Protein AF-A0A124IK95-F1 (afdb_monomer_lite)

Foldseek 3Di:
DDDDLQFKWKKAFDQQWDWDDDPQKIKTARNPPGDIDIDSDPLVVVVVVCLPDPVQQRIDMDHSVNCVDPVSVVVQVSCVVRVGIHIGTPVVDPDGDHHHHDDDDDPVDVVVCVVPVPDDDCVPVVVVQAEDEDEDDPPDADDVVVVLVVLVSCQNHAEYEYEEPLLVRPCLVSNLVSNVNHPHQYEYEYELVRDDPVSVVVSPDAQSYEYEYEYEPPDDPVSCVVRVVVCVVRYHYAYEYEDADPVSVVVVVVVCVVSVPDHYDYHYDHPVPRVVVCVVPPDPVPPPDPPDPDDDDDDDDDDDD

Sequence (305 aa):
MNIDINQNYWLTIEPYVYINFSQSSVLLYNTLDAEHIESASSTIVQLVQKITEKKNCGVCQLTNQELENKEIKNFIIDIREKFIGDILPIELSENKPIQLTPFLNFQQDKTRLNLQPNISIGENILNYLHEVNFIFDKNNELNIAVFNEVIEQLQGVPTINLCKNILEYSQLPALLNSLSKTNGKKIIINNYQDLDINNLLLANIEEEYSFLISVKFPINKYHWNSLIPLLLSKWKVQFEFQIEKEEDLTEVDQLVNNYRIENYQLKPIYNYENIDFFREYISPQKNRAVKNKSYFYNCYGKEEK

Secondary structure (DSSP, 8-state):
----TTS-EEEEE-TTEEEEE-SS-EEEEETTT--EEEE--HHHHHHHHHHHSGGGTTEEEE-HHHHHSHHHHHHHHHHHHTTSEEEEEGGG-SS-----------TT-HHHHTT-TT--TTTTGGGG--EEEEEE-TT-PPPHHHHHHHHHHTTT-SEEEEEESGGG-TTHHHHHHHHTT--SEEEEEEEGGG--HHHHHHT---TT-EEEEEEESSP-HHHHHHHHHHHHHHSEEEEEEEESSHHHHHHHHHHHHHHT--SEEEEE---SS-HHHHHHHT-TTTTTS---SS-----------

pLDDT: mean 84.62, std 16.43, range [26.86, 97.75]

Structure (mmCIF, N/CA/C/O backbone):
data_AF-A0A124IK95-F1
#
_entry.id   AF-A0A124IK95-F1
#
loop_
_atom_site.group_PDB
_atom_site.id
_atom_site.type_symbol
_atom_site.label_atom_id
_atom_site.label_alt_id
_atom_site.label_comp_id
_atom_site.label_asym_id
_atom_site.label_entity_id
_atom_site.label_seq_id
_atom_site.pdbx_PDB_ins_code
_atom_site.Cartn_x
_atom_site.Cartn_y
_atom_site.Cartn_z
_atom_site.occupancy
_atom_site.B_iso_or_equiv
_atom_site.auth_seq_id
_atom_site.auth_comp_id
_atom_site.auth_asym_id
_atom_site.auth_atom_id
_atom_site.pdbx_PDB_model_num
ATOM 1 N N . MET A 1 1 ? -36.258 18.852 22.213 1.00 54.03 1 MET A N 1
ATOM 2 C CA . MET A 1 1 ? -36.644 17.461 22.557 1.00 54.03 1 MET A CA 1
ATOM 3 C C . MET A 1 1 ? -36.826 17.388 24.072 1.00 54.03 1 MET A C 1
ATOM 5 O O . MET A 1 1 ? -35.935 17.856 24.765 1.00 54.03 1 MET A O 1
ATOM 9 N N . ASN A 1 2 ? -37.955 16.899 24.600 1.00 67.00 2 ASN A N 1
ATOM 10 C CA . ASN A 1 2 ? -38.178 16.856 26.056 1.00 67.00 2 ASN A CA 1
ATOM 11 C C . ASN A 1 2 ? -37.580 15.573 26.649 1.00 67.00 2 ASN A C 1
ATOM 13 O O . ASN A 1 2 ? -38.016 14.480 26.301 1.00 67.00 2 ASN A O 1
ATOM 17 N N . ILE A 1 3 ? -36.581 15.718 27.520 1.00 81.25 3 ILE A N 1
ATOM 18 C CA . ILE A 1 3 ? -36.014 14.636 28.335 1.00 81.25 3 ILE A CA 1
ATOM 19 C C . ILE A 1 3 ? -36.782 14.633 29.662 1.00 81.25 3 ILE A C 1
ATOM 21 O O . ILE A 1 3 ? -36.757 15.644 30.368 1.00 81.25 3 ILE A O 1
ATOM 25 N N . ASP A 1 4 ? -37.471 13.540 30.003 1.00 84.50 4 ASP A N 1
ATOM 26 C CA . ASP A 1 4 ? -38.105 13.405 31.321 1.00 84.50 4 ASP A CA 1
ATOM 27 C C . ASP A 1 4 ? -37.031 13.126 32.372 1.00 84.50 4 ASP A C 1
ATOM 29 O O . ASP A 1 4 ? -36.403 12.068 32.370 1.00 84.50 4 ASP A O 1
ATOM 33 N N . ILE A 1 5 ? -36.817 14.093 33.260 1.00 81.06 5 ILE A N 1
ATOM 34 C CA . ILE A 1 5 ? -35.795 14.044 34.309 1.00 81.06 5 ILE A CA 1
ATOM 35 C C . ILE A 1 5 ? -36.145 13.079 35.442 1.00 81.06 5 ILE A C 1
ATOM 37 O O . ILE A 1 5 ? -35.284 12.802 36.266 1.00 81.06 5 ILE A O 1
ATOM 41 N N . ASN A 1 6 ? -37.378 12.570 35.505 1.00 84.12 6 ASN A N 1
ATOM 42 C CA . ASN A 1 6 ? -37.797 11.621 36.538 1.00 84.12 6 ASN A CA 1
ATOM 43 C C . ASN A 1 6 ? -37.517 10.163 36.153 1.00 84.12 6 ASN A C 1
ATOM 45 O O . ASN A 1 6 ? -37.734 9.266 36.966 1.00 84.12 6 ASN A O 1
ATOM 49 N N . GLN A 1 7 ? -37.027 9.928 34.934 1.00 89.12 7 GLN A N 1
ATOM 50 C CA . GLN A 1 7 ? -36.753 8.603 34.399 1.00 89.12 7 GLN A CA 1
ATOM 51 C C . GLN A 1 7 ? -35.249 8.375 34.210 1.00 89.12 7 GLN A C 1
ATOM 53 O O . GLN A 1 7 ? -34.466 9.307 34.030 1.00 89.12 7 GLN A O 1
ATOM 58 N N . ASN A 1 8 ? -34.846 7.107 34.235 1.00 92.94 8 ASN A N 1
ATOM 59 C CA . ASN A 1 8 ? -33.497 6.683 33.881 1.00 92.94 8 ASN A CA 1
ATOM 60 C C . ASN A 1 8 ? -33.438 6.262 32.405 1.00 92.94 8 ASN A C 1
ATOM 62 O O . ASN A 1 8 ? -34.415 5.744 31.856 1.00 92.94 8 ASN A O 1
ATOM 66 N N . TYR A 1 9 ? -32.265 6.406 31.789 1.00 94.88 9 TYR A N 1
ATOM 67 C CA . TYR A 1 9 ? -32.049 6.107 30.372 1.00 94.88 9 TYR A CA 1
ATOM 68 C C . TYR A 1 9 ? -30.808 5.242 30.152 1.00 94.88 9 TYR A C 1
ATOM 70 O O . TYR A 1 9 ? -29.866 5.244 30.943 1.00 94.88 9 TYR A O 1
ATOM 78 N N . TRP A 1 10 ? -30.789 4.533 29.033 1.00 94.62 10 TRP A N 1
ATOM 79 C CA . TRP A 1 10 ? -29.588 3.988 28.421 1.00 94.62 10 TRP A CA 1
ATOM 80 C C . TRP A 1 10 ? -29.014 5.023 27.462 1.00 94.62 10 TRP A C 1
ATOM 82 O O . TRP A 1 10 ? -29.690 5.415 26.519 1.00 94.62 10 TRP A O 1
ATOM 92 N N . LEU A 1 11 ? -27.783 5.461 27.703 1.00 94.69 11 LEU A N 1
ATOM 93 C CA . LEU A 1 11 ? -27.035 6.336 26.807 1.00 94.69 11 LEU A CA 1
ATOM 94 C C . LEU A 1 11 ? -26.160 5.495 25.876 1.00 94.69 11 LEU A C 1
ATOM 96 O O . LEU A 1 11 ? -25.464 4.580 26.330 1.00 94.69 11 LEU A O 1
ATOM 100 N N . THR A 1 12 ? -26.192 5.844 24.594 1.00 93.19 12 THR A N 1
ATOM 101 C CA . THR A 1 12 ? -25.459 5.184 23.509 1.00 93.19 12 THR A CA 1
ATOM 102 C C . THR A 1 12 ? -24.804 6.225 22.600 1.00 93.19 12 THR A C 1
ATOM 104 O O . THR A 1 12 ? -25.287 7.354 22.498 1.00 93.19 12 THR A O 1
ATOM 107 N N . ILE A 1 13 ? -23.695 5.855 21.959 1.00 92.44 13 ILE A N 1
ATOM 108 C CA . ILE A 1 13 ? -22.992 6.672 20.958 1.00 92.44 13 ILE A CA 1
ATOM 109 C C . ILE A 1 13 ? -22.967 5.878 19.666 1.00 92.44 13 ILE A C 1
ATOM 111 O O . ILE A 1 13 ? -22.600 4.714 19.698 1.00 92.44 13 ILE A O 1
ATOM 115 N N . GLU A 1 14 ? -23.313 6.482 18.540 1.00 91.25 14 GLU A N 1
ATOM 116 C CA . GLU A 1 14 ? -23.487 5.775 17.275 1.00 91.25 14 GLU A CA 1
ATOM 117 C C . GLU A 1 14 ? -22.197 5.076 16.787 1.00 91.25 14 GLU A C 1
ATOM 119 O O . GLU A 1 14 ? -21.095 5.600 16.975 1.00 91.25 14 GLU A O 1
ATOM 124 N N . PRO A 1 15 ? -22.279 3.903 16.123 1.00 88.50 15 PRO A N 1
ATOM 125 C CA . PRO A 1 15 ? -21.099 3.129 15.714 1.00 88.50 15 PRO A CA 1
ATOM 126 C C . PRO A 1 15 ? -20.146 3.842 14.745 1.00 88.50 15 PRO A C 1
ATOM 128 O O . PRO A 1 15 ? -18.977 3.472 14.655 1.00 88.50 15 PRO A O 1
ATOM 131 N N . TYR A 1 16 ? -20.639 4.832 13.997 1.00 87.88 16 TYR A N 1
ATOM 132 C CA . TYR A 1 16 ? -19.850 5.634 13.057 1.00 87.88 16 TYR A CA 1
ATOM 133 C C . TYR A 1 16 ? -19.155 6.834 13.720 1.00 87.88 16 TYR A C 1
ATOM 135 O O . TYR A 1 16 ? -18.490 7.615 13.035 1.00 87.88 16 TYR A O 1
ATOM 143 N N . VAL A 1 17 ? -19.296 7.011 15.034 1.00 89.81 17 VAL A N 1
ATOM 144 C CA . VAL A 1 17 ? -18.636 8.093 15.763 1.00 89.81 17 VAL A CA 1
ATOM 145 C C . VAL A 1 17 ? -17.249 7.655 16.206 1.00 89.81 17 VAL A C 1
ATOM 147 O O . VAL A 1 17 ? -17.073 6.683 16.941 1.00 89.81 17 VAL A O 1
ATOM 150 N N . TYR A 1 18 ? -16.248 8.422 15.792 1.00 90.44 18 TYR A N 1
ATOM 151 C CA . TYR A 1 18 ? -14.892 8.298 16.295 1.00 90.44 18 TYR A CA 1
ATOM 152 C C . TYR A 1 18 ? -14.748 9.075 17.607 1.00 90.44 18 TYR A C 1
ATOM 154 O O . TYR A 1 18 ? -15.021 10.273 17.658 1.00 90.44 18 TYR A O 1
ATOM 162 N N . ILE A 1 19 ? -14.303 8.396 18.665 1.00 90.69 19 ILE A N 1
ATOM 163 C CA . ILE A 1 19 ? -14.073 8.993 19.984 1.00 90.69 19 ILE A CA 1
ATOM 164 C C . ILE A 1 19 ? -12.569 9.094 20.223 1.00 90.69 19 ILE A C 1
ATOM 166 O O . ILE A 1 19 ? -11.851 8.100 20.108 1.00 90.69 19 ILE A O 1
ATOM 170 N N . ASN A 1 20 ? -12.096 10.278 20.603 1.00 91.69 20 ASN A N 1
ATOM 171 C CA . ASN A 1 20 ? -10.705 10.507 20.971 1.00 91.69 20 ASN A CA 1
ATOM 172 C C . ASN A 1 20 ? -10.608 11.233 22.314 1.00 91.69 20 ASN A C 1
ATOM 174 O O . ASN A 1 20 ? -11.371 12.157 22.584 1.00 91.69 20 ASN A O 1
ATOM 178 N N . PHE A 1 21 ? -9.644 10.831 23.135 1.00 90.25 21 PHE A N 1
ATOM 179 C CA . PHE A 1 21 ? -9.342 11.470 24.408 1.00 90.25 21 PHE A CA 1
ATOM 180 C C . PHE A 1 21 ? -8.001 12.194 24.315 1.00 90.25 21 PHE A C 1
ATOM 182 O O . PHE A 1 21 ? -6.985 11.604 23.945 1.00 90.25 21 PHE A O 1
ATOM 189 N N . SER A 1 22 ? -7.988 13.466 24.704 1.00 87.44 22 SER A N 1
ATOM 190 C CA . SER A 1 22 ? -6.758 14.171 25.059 1.00 87.44 22 SER A CA 1
ATOM 191 C C . SER A 1 22 ? -6.463 13.976 26.557 1.00 87.44 22 SER A C 1
ATOM 193 O O . SER A 1 22 ? -7.169 13.243 27.250 1.00 87.44 22 SER A O 1
ATOM 195 N N . GLN A 1 23 ? -5.430 14.635 27.093 1.00 79.69 23 GLN A N 1
ATOM 196 C CA . GLN A 1 23 ? -5.108 14.548 28.525 1.00 79.69 23 GLN A CA 1
ATOM 197 C C . GLN A 1 23 ? -6.260 15.005 29.442 1.00 79.69 23 GLN A C 1
ATOM 199 O O . GLN A 1 23 ? -6.360 14.514 30.564 1.00 79.69 23 GLN A O 1
ATOM 204 N N . SER A 1 24 ? -7.121 15.924 28.990 1.00 90.06 24 SER A N 1
ATOM 205 C CA . SER A 1 24 ? -8.202 16.499 29.810 1.00 90.06 24 SER A CA 1
ATOM 206 C C . SER A 1 24 ? -9.496 16.798 29.047 1.00 90.06 24 SER A C 1
ATOM 208 O O . SER A 1 24 ? -10.401 17.422 29.599 1.00 90.06 24 SER A O 1
ATOM 210 N N . SER A 1 25 ? -9.611 16.367 27.792 1.00 95.00 25 SER A N 1
ATOM 211 C CA . SER A 1 25 ? -10.798 16.596 26.968 1.00 95.00 25 SER A CA 1
ATOM 212 C C . SER A 1 25 ? -11.158 15.378 26.129 1.00 95.00 25 SER A C 1
ATOM 214 O O . SER A 1 25 ? -10.368 14.444 25.975 1.00 95.00 25 SER A O 1
ATOM 216 N N . VAL A 1 26 ? -12.368 15.396 25.581 1.00 96.44 26 VAL A N 1
ATOM 217 C CA . VAL A 1 26 ? -12.884 14.375 24.672 1.00 96.44 26 VAL A CA 1
ATOM 218 C C . VAL A 1 26 ? -13.402 15.017 23.387 1.00 96.44 26 VAL A C 1
ATOM 220 O O . VAL A 1 26 ? -14.003 16.090 23.434 1.00 96.44 26 VAL A O 1
ATOM 223 N N . LEU A 1 27 ? -13.161 14.346 22.261 1.00 95.81 27 LEU A N 1
ATOM 224 C CA . LEU A 1 27 ? -13.701 14.643 20.936 1.00 95.81 27 LEU A CA 1
ATOM 225 C C . LEU A 1 27 ? -14.577 13.469 20.490 1.00 95.81 27 LEU A C 1
ATOM 227 O O . LEU A 1 27 ? -14.122 12.324 20.493 1.00 95.81 27 LEU A O 1
ATOM 231 N N . LEU A 1 28 ? -15.806 13.763 20.075 1.00 95.44 28 LEU A N 1
ATOM 232 C CA . LEU A 1 28 ? -16.699 12.842 19.381 1.00 95.44 28 LEU A CA 1
ATOM 233 C C . LEU A 1 28 ? -16.881 13.372 17.962 1.00 95.44 28 LEU A C 1
ATOM 235 O O . LEU A 1 28 ? -17.378 14.481 17.794 1.00 95.44 28 LEU A O 1
ATOM 239 N N . TYR A 1 29 ? -16.464 12.603 16.963 1.00 93.56 29 TYR A N 1
ATOM 240 C CA . TYR A 1 29 ? -16.465 12.998 15.558 1.00 93.56 29 TYR A CA 1
ATOM 241 C C . TYR A 1 29 ? -17.352 12.061 14.740 1.00 93.56 29 TYR A C 1
ATOM 243 O O . TYR A 1 29 ? -17.079 10.863 14.646 1.00 93.56 29 TYR A O 1
ATOM 251 N N . ASN A 1 30 ? -18.406 12.602 14.137 1.00 90.88 30 ASN A N 1
ATOM 252 C CA . ASN A 1 30 ? -19.270 11.880 13.219 1.00 90.88 30 ASN A CA 1
ATOM 253 C C . ASN A 1 30 ? -18.552 11.702 11.871 1.00 90.88 30 ASN A C 1
ATOM 255 O O . ASN A 1 30 ? -18.316 12.657 11.133 1.00 90.88 30 ASN A O 1
ATOM 259 N N . THR A 1 31 ? -18.201 10.458 11.536 1.00 86.94 31 THR A N 1
ATOM 260 C CA . THR A 1 31 ? -17.452 10.160 10.302 1.00 86.94 31 THR A CA 1
ATOM 261 C C . THR A 1 31 ? -18.291 10.250 9.023 1.00 86.94 31 THR A C 1
ATOM 263 O O . THR A 1 31 ? -17.727 10.186 7.931 1.00 86.94 31 THR A O 1
ATOM 266 N N . LEU A 1 32 ? -19.617 10.405 9.128 1.00 86.81 32 LEU A N 1
ATOM 267 C CA . LEU A 1 32 ? -20.517 10.483 7.975 1.00 86.81 32 LEU A CA 1
ATOM 268 C C . LEU A 1 32 ? -20.645 11.906 7.412 1.00 86.81 32 LEU A C 1
ATOM 270 O O . LEU A 1 32 ? -20.751 12.063 6.193 1.00 86.81 32 LEU A O 1
ATOM 274 N N . ASP A 1 33 ? -20.631 12.922 8.277 1.00 89.94 33 ASP A N 1
ATOM 275 C CA . ASP A 1 33 ? -20.900 14.326 7.925 1.00 89.94 33 ASP A CA 1
ATOM 276 C C . ASP A 1 33 ? -19.907 15.342 8.526 1.00 89.94 33 ASP A C 1
ATOM 278 O O . ASP A 1 33 ? -20.005 16.529 8.223 1.00 89.94 33 ASP A O 1
ATOM 282 N N . ALA A 1 34 ? -18.915 14.879 9.295 1.00 89.62 34 ALA A N 1
ATOM 283 C CA . ALA A 1 34 ? -17.902 15.684 9.978 1.00 89.62 34 ALA A CA 1
ATOM 284 C C . ALA A 1 34 ? -18.407 16.571 11.135 1.00 89.62 34 ALA A C 1
ATOM 286 O O . ALA A 1 34 ? -17.625 17.369 11.671 1.00 89.62 34 ALA A O 1
ATOM 287 N N . GLU A 1 35 ? -19.661 16.414 11.572 1.00 94.44 35 GLU A N 1
ATOM 288 C CA . GLU A 1 35 ? -20.129 17.030 12.814 1.00 94.44 35 GLU A CA 1
ATOM 289 C C . GLU A 1 35 ? -19.340 16.505 14.014 1.00 94.44 35 GLU A C 1
ATOM 291 O O . GLU A 1 35 ? -18.884 15.359 14.050 1.00 94.44 35 GLU A O 1
ATOM 296 N N . HIS A 1 36 ? -19.146 17.357 15.018 1.00 94.88 36 HIS A N 1
ATOM 297 C CA . HIS A 1 36 ? -18.328 16.992 16.168 1.00 94.88 36 HIS A CA 1
ATOM 298 C C . HIS A 1 36 ? -18.747 17.682 17.459 1.00 94.88 36 HIS A C 1
ATOM 300 O O . HIS A 1 36 ? -19.357 18.754 17.463 1.00 94.88 36 HIS A O 1
ATOM 306 N N . ILE A 1 37 ? -18.396 17.053 18.578 1.00 96.62 37 ILE A N 1
ATOM 307 C CA . ILE A 1 37 ? -18.535 17.597 19.927 1.00 96.62 37 ILE A CA 1
ATOM 308 C C . ILE A 1 37 ? -17.182 17.507 20.614 1.00 96.62 37 ILE A C 1
ATOM 310 O O . ILE A 1 37 ? -16.586 16.433 20.691 1.00 96.62 37 ILE A O 1
ATOM 314 N N . GLU A 1 38 ? -16.733 18.631 21.157 1.00 96.25 38 GLU A N 1
ATOM 315 C CA . GLU A 1 38 ? -15.551 18.716 22.004 1.00 96.25 38 GLU A CA 1
ATOM 316 C C . GLU A 1 38 ? -15.962 19.151 23.405 1.00 96.25 38 GLU A C 1
ATOM 318 O O . GLU A 1 38 ? -16.762 20.071 23.575 1.00 96.25 38 GLU A O 1
ATOM 323 N N . SER A 1 39 ? -15.413 18.498 24.427 1.00 95.56 39 SER A N 1
ATOM 324 C CA . SER A 1 39 ? -15.662 18.888 25.812 1.00 95.56 39 SER A CA 1
ATOM 325 C C . SER A 1 39 ? -14.430 18.701 26.681 1.00 95.56 39 SER A C 1
ATOM 327 O O . SER A 1 39 ? -13.809 17.640 26.682 1.00 95.56 39 SER A O 1
ATOM 329 N N . ALA A 1 40 ? -14.104 19.738 27.452 1.00 95.25 40 ALA A N 1
ATOM 330 C CA . ALA A 1 40 ? -13.106 19.705 28.521 1.00 95.25 40 ALA A CA 1
ATOM 331 C C . ALA A 1 40 ? -13.745 19.559 29.919 1.00 95.25 40 ALA A C 1
ATOM 333 O O . ALA A 1 40 ? -13.050 19.647 30.930 1.00 95.25 40 ALA A O 1
ATOM 334 N N . SER A 1 41 ? -15.070 19.362 29.999 1.00 95.69 41 SER A N 1
ATOM 335 C CA . SER A 1 41 ? -15.741 19.094 31.275 1.00 95.69 41 SER A CA 1
ATOM 336 C C . SER A 1 41 ? -15.332 17.718 31.789 1.00 95.69 41 SER A C 1
ATOM 338 O O . SER A 1 41 ? -15.528 16.707 31.110 1.00 95.69 41 SER A O 1
ATOM 340 N N . SER A 1 42 ? -14.818 17.666 33.019 1.00 94.19 42 SER A N 1
ATOM 341 C CA . SER A 1 42 ? -14.472 16.408 33.687 1.00 94.19 42 SER A CA 1
ATOM 342 C C . SER A 1 42 ? -15.674 15.466 33.791 1.00 94.19 42 SER A C 1
ATOM 344 O O . SER A 1 42 ? -15.509 14.260 33.624 1.00 94.19 42 SER A O 1
ATOM 346 N N . THR A 1 43 ? -16.879 16.008 33.985 1.00 94.75 43 THR A N 1
ATOM 347 C CA . THR A 1 43 ? -18.137 15.254 34.027 1.00 94.75 43 THR A CA 1
ATOM 348 C C . THR A 1 43 ? -18.395 14.529 32.705 1.00 94.75 43 THR A C 1
ATOM 350 O O . THR A 1 43 ? -18.674 13.331 32.691 1.00 94.75 43 THR A O 1
ATOM 353 N N . ILE A 1 44 ? -18.269 15.240 31.580 1.00 95.69 44 ILE A N 1
ATOM 354 C CA . ILE A 1 44 ? -18.518 14.673 30.247 1.00 95.69 44 ILE A CA 1
ATOM 355 C C . ILE A 1 44 ? -17.414 13.692 29.857 1.00 95.69 44 ILE A C 1
ATOM 357 O O . ILE A 1 44 ? -17.706 12.610 29.353 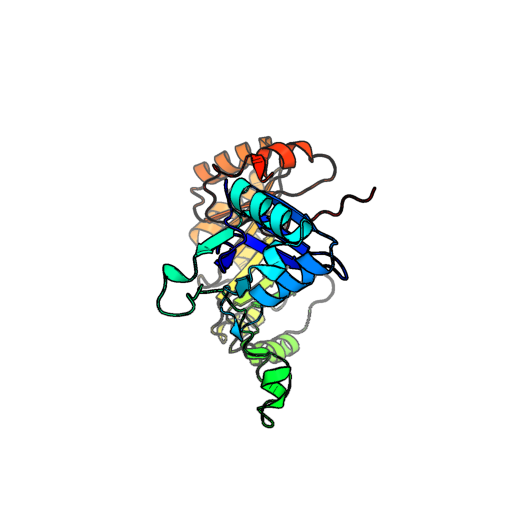1.00 95.69 44 ILE A O 1
ATOM 361 N N . VAL A 1 45 ? -16.154 14.018 30.154 1.00 95.12 45 VAL A N 1
ATOM 362 C CA . VAL A 1 45 ? -15.025 13.108 29.920 1.00 95.12 45 VAL A CA 1
ATOM 363 C C . VAL A 1 45 ? -15.236 11.787 30.667 1.00 95.12 45 VAL A C 1
ATOM 365 O O . VAL A 1 45 ? -15.118 10.728 30.055 1.00 95.12 45 VAL A O 1
ATOM 368 N N . GLN A 1 46 ? -15.622 11.824 31.947 1.00 93.81 46 GLN A N 1
ATOM 369 C CA . GLN A 1 46 ? -15.906 10.619 32.738 1.00 93.81 46 GLN A CA 1
ATOM 370 C C . GLN A 1 46 ? -17.102 9.824 32.197 1.00 93.81 46 GLN A C 1
ATOM 372 O O . GLN A 1 46 ? -17.061 8.591 32.164 1.00 93.81 46 GLN A O 1
ATOM 377 N N . LEU A 1 47 ? -18.154 10.507 31.736 1.00 94.69 47 LEU A N 1
ATOM 378 C CA . LEU A 1 47 ? -19.319 9.863 31.130 1.00 94.69 47 LEU A CA 1
ATOM 379 C C . LEU A 1 47 ? -18.942 9.112 29.844 1.00 94.69 47 LEU A C 1
ATOM 381 O O . LEU A 1 47 ? -19.290 7.942 29.686 1.00 94.69 47 LEU A O 1
ATOM 385 N N . VAL A 1 48 ? -18.178 9.745 28.951 1.00 94.25 48 VAL A N 1
ATOM 386 C CA . VAL A 1 48 ? -17.745 9.115 27.693 1.00 94.25 48 VAL A CA 1
ATOM 387 C C . VAL A 1 48 ? -16.725 8.002 27.957 1.00 94.25 48 VAL A C 1
ATOM 389 O O . VAL A 1 48 ? -16.796 6.940 27.335 1.00 94.25 48 VAL A O 1
ATOM 392 N N . GLN A 1 49 ? -15.835 8.167 28.942 1.00 92.44 49 GLN A N 1
ATOM 393 C CA . GLN A 1 49 ? -14.957 7.088 29.411 1.00 92.44 49 GLN A CA 1
ATOM 394 C C . GLN A 1 49 ? -15.771 5.865 29.841 1.00 92.44 49 GLN A C 1
ATOM 396 O O . GLN A 1 49 ? -15.511 4.771 29.345 1.00 92.44 49 GLN A O 1
ATOM 401 N N . LYS A 1 50 ? -16.814 6.047 30.663 1.00 92.31 50 LYS A N 1
ATOM 402 C CA . LYS A 1 50 ? -17.720 4.969 31.091 1.00 92.31 50 LYS A CA 1
ATOM 403 C C . LYS A 1 50 ? -18.318 4.228 29.889 1.00 92.31 50 LYS A C 1
ATOM 405 O O . LYS A 1 50 ? -18.302 3.002 29.880 1.00 92.31 50 LYS A O 1
ATOM 410 N N . ILE A 1 51 ? -18.786 4.926 28.853 1.00 90.12 51 ILE A N 1
ATOM 411 C CA . ILE A 1 51 ? -19.343 4.296 27.634 1.00 90.12 51 ILE A CA 1
ATOM 412 C C . ILE A 1 51 ? -18.307 3.403 26.931 1.00 90.12 51 ILE A C 1
ATOM 414 O O . ILE A 1 51 ? -18.634 2.293 26.508 1.00 90.12 51 ILE A O 1
ATOM 418 N N . THR A 1 52 ? -17.056 3.865 26.841 1.00 87.38 52 THR A N 1
ATOM 419 C CA . THR A 1 52 ? -15.967 3.162 26.131 1.00 87.38 52 THR A CA 1
ATOM 420 C C . THR A 1 52 ? -15.350 1.986 26.897 1.00 87.38 52 THR A C 1
ATOM 422 O O . THR A 1 52 ? -14.591 1.199 26.324 1.00 87.38 52 THR A O 1
ATOM 425 N N . GLU A 1 53 ? -15.681 1.801 28.178 1.00 88.06 53 GLU A N 1
ATOM 426 C CA . GLU A 1 53 ? -15.224 0.642 28.948 1.00 88.06 53 GLU A CA 1
ATOM 427 C C . GLU A 1 53 ? -15.781 -0.673 28.370 1.00 88.06 53 GLU A C 1
ATOM 429 O O . GLU A 1 53 ? -16.986 -0.826 28.174 1.00 88.06 53 GLU A O 1
ATOM 434 N N . LYS A 1 54 ? -14.919 -1.690 28.200 1.00 83.81 54 LYS A N 1
ATOM 435 C CA . LYS A 1 54 ? -15.300 -3.010 27.645 1.00 83.81 54 LYS A CA 1
ATOM 436 C C . LYS A 1 54 ? -16.516 -3.644 28.327 1.00 83.81 54 LYS A C 1
ATOM 438 O O . LYS A 1 54 ? -17.376 -4.190 27.649 1.00 83.81 54 LYS A O 1
ATOM 443 N N . LYS A 1 55 ? -16.613 -3.545 29.660 1.00 86.44 55 LYS A N 1
ATOM 444 C CA . LYS A 1 55 ? -17.744 -4.089 30.441 1.00 86.44 55 LYS A CA 1
ATOM 445 C C . LYS A 1 55 ? -19.083 -3.416 30.119 1.00 86.44 55 LYS A C 1
ATOM 447 O O . LYS A 1 55 ? -20.133 -3.955 30.459 1.00 86.44 55 LYS A O 1
ATOM 452 N N . ASN A 1 56 ? -19.052 -2.227 29.515 1.00 88.38 56 ASN A N 1
ATOM 453 C CA . ASN A 1 56 ? -20.246 -1.460 29.214 1.00 88.38 56 ASN A CA 1
ATOM 454 C C . ASN A 1 56 ? -20.799 -1.712 27.809 1.00 88.38 56 ASN A C 1
ATOM 456 O O . ASN A 1 56 ? -21.964 -1.393 27.593 1.00 88.38 56 ASN A O 1
ATOM 460 N N . CYS A 1 57 ? -20.038 -2.350 26.911 1.00 86.19 57 CYS A N 1
ATOM 461 C CA . CYS A 1 57 ? -20.473 -2.695 25.552 1.00 86.19 57 CYS A CA 1
ATOM 462 C C . CYS A 1 57 ? -21.113 -1.504 24.815 1.00 86.19 57 CYS A C 1
ATOM 464 O O . CYS A 1 57 ? -22.194 -1.643 24.250 1.00 86.19 57 CYS A O 1
ATOM 466 N N . GLY A 1 58 ? -20.499 -0.318 24.901 1.00 86.44 58 GLY A N 1
ATOM 467 C CA . GLY A 1 58 ? -20.983 0.899 24.237 1.00 86.44 58 GLY A CA 1
ATOM 468 C C . GLY A 1 58 ? -22.273 1.498 24.810 1.00 86.44 58 GLY A C 1
ATOM 469 O O . GLY A 1 58 ? -22.798 2.446 24.238 1.00 86.44 58 GLY A O 1
ATOM 470 N N . VAL A 1 59 ? -22.779 0.979 25.935 1.00 91.19 59 VAL A N 1
ATOM 471 C CA . VAL A 1 59 ? -24.016 1.447 26.570 1.00 91.19 59 VAL A CA 1
ATOM 472 C C . VAL A 1 59 ? -23.780 1.707 28.053 1.00 91.19 59 VAL A C 1
ATOM 474 O O . VAL A 1 59 ? -23.328 0.825 28.792 1.00 91.19 59 VAL A O 1
ATOM 477 N N . CYS A 1 60 ? -24.149 2.888 28.544 1.00 92.38 60 CYS A N 1
ATOM 478 C CA . CYS A 1 60 ? -24.129 3.175 29.978 1.00 92.38 60 CYS A CA 1
ATOM 479 C C . CYS A 1 60 ? -25.496 3.622 30.494 1.00 92.38 60 CYS A C 1
ATOM 481 O O . CYS A 1 60 ? -26.259 4.278 29.792 1.00 92.38 60 CYS A O 1
ATOM 483 N N . GLN A 1 61 ? -25.795 3.282 31.748 1.00 93.12 61 GLN A N 1
ATOM 484 C CA . GLN A 1 61 ? -26.961 3.831 32.426 1.00 93.12 61 GLN A CA 1
ATOM 485 C C . GLN A 1 61 ? -26.714 5.297 32.772 1.00 93.12 61 GLN A C 1
ATOM 487 O O . GLN A 1 61 ? -25.651 5.627 33.314 1.00 93.12 61 GLN A O 1
ATOM 492 N N . LEU A 1 62 ? -27.723 6.113 32.494 1.00 94.00 62 LEU A N 1
ATOM 493 C CA . LEU A 1 62 ? -27.858 7.489 32.917 1.00 94.00 62 LEU A CA 1
ATOM 494 C C . LEU A 1 62 ? -29.023 7.595 33.906 1.00 94.00 62 LEU A C 1
ATOM 496 O O . LEU A 1 62 ? -30.164 7.249 33.589 1.00 94.00 62 LEU A O 1
ATOM 500 N N . THR A 1 63 ? -28.721 8.034 35.119 1.00 93.12 63 THR A N 1
ATOM 501 C CA . THR A 1 63 ? -29.693 8.183 36.203 1.00 93.12 63 THR A CA 1
ATOM 502 C C . THR A 1 63 ? -30.402 9.536 36.151 1.00 93.12 63 THR A C 1
ATOM 504 O O . THR A 1 63 ? -29.873 10.519 35.631 1.00 93.12 63 THR A O 1
ATOM 507 N N . ASN A 1 64 ? -31.590 9.606 36.744 1.00 89.69 64 ASN A N 1
ATOM 508 C CA . ASN A 1 64 ? -32.323 10.852 36.969 1.00 89.69 64 ASN A CA 1
ATOM 509 C C . ASN A 1 64 ? -31.484 11.919 37.704 1.00 89.69 64 ASN A C 1
ATOM 511 O O . ASN A 1 64 ? -31.504 13.083 37.317 1.00 89.69 64 ASN A O 1
ATOM 515 N N . GLN A 1 65 ? -30.682 11.523 38.698 1.00 89.75 65 GLN A N 1
ATOM 516 C CA . GLN A 1 65 ? -29.760 12.421 39.405 1.00 89.75 65 GLN A CA 1
ATOM 517 C C . GLN A 1 65 ? -28.667 12.982 38.482 1.00 89.75 65 GLN A C 1
ATOM 519 O O . GLN A 1 65 ? -28.382 14.176 38.515 1.00 89.75 65 GLN A O 1
ATOM 524 N N . GLU A 1 66 ? -28.074 12.153 37.615 1.00 90.44 66 GLU A N 1
ATOM 525 C CA . GLU A 1 66 ? -27.109 12.622 36.606 1.00 90.44 66 GLU A CA 1
ATOM 526 C C . GLU A 1 66 ? -27.773 13.589 35.611 1.00 90.44 66 GLU A C 1
ATOM 528 O O . GLU A 1 66 ? -27.167 14.583 35.212 1.00 90.44 66 GLU A O 1
ATOM 533 N N . LEU A 1 67 ? -29.042 13.357 35.265 1.00 89.44 67 LEU A N 1
ATOM 534 C CA . LEU A 1 67 ? -29.823 14.260 34.422 1.00 89.44 67 LEU A CA 1
ATOM 535 C C . LEU A 1 67 ? -30.129 15.607 35.082 1.00 89.44 67 LEU A C 1
ATOM 537 O O . LEU A 1 67 ? -30.442 16.556 34.371 1.00 89.44 67 LEU A O 1
ATOM 541 N N . GLU A 1 68 ? -30.038 15.772 36.400 1.00 89.38 68 GLU A N 1
ATOM 542 C CA . GLU A 1 68 ? -30.162 17.098 37.023 1.00 89.38 68 GLU A CA 1
ATOM 543 C C . GLU A 1 68 ? -28.999 18.022 36.636 1.00 89.38 68 GLU A C 1
ATOM 545 O O . GLU A 1 68 ? -29.184 19.240 36.547 1.00 89.38 68 GLU A O 1
ATOM 550 N N . ASN A 1 69 ? -27.836 17.454 36.303 1.00 92.44 69 ASN A N 1
ATOM 551 C CA . ASN A 1 69 ? -26.673 18.210 35.867 1.00 92.44 69 ASN A CA 1
ATOM 552 C C . ASN A 1 69 ? -26.904 18.842 34.481 1.00 92.44 69 ASN A C 1
ATOM 554 O O . ASN A 1 69 ? -27.113 18.163 33.471 1.00 92.44 69 ASN A O 1
ATOM 558 N N . LYS A 1 70 ? -26.817 20.176 34.426 1.00 92.50 70 LYS A N 1
ATOM 559 C CA . LYS A 1 70 ? -27.013 20.959 33.199 1.00 92.50 70 LYS A CA 1
ATOM 560 C C . LYS A 1 70 ? -25.994 20.618 32.107 1.00 92.50 70 LYS A C 1
ATOM 562 O O . LYS A 1 70 ? -26.357 20.630 30.936 1.00 92.50 70 LYS A O 1
ATOM 567 N N . GLU A 1 71 ? -24.753 20.300 32.468 1.00 94.44 71 GLU A N 1
ATOM 568 C CA . GLU A 1 71 ? -23.717 19.921 31.499 1.00 94.44 71 GLU A CA 1
ATOM 569 C C . GLU A 1 71 ? -24.074 18.610 30.799 1.00 94.44 71 GLU A C 1
ATOM 571 O O . GLU A 1 71 ? -23.997 18.526 29.577 1.00 94.44 71 GLU A O 1
ATOM 576 N N . ILE A 1 72 ? -24.539 17.617 31.564 1.00 94.75 72 ILE A N 1
ATOM 577 C CA . ILE A 1 72 ? -24.983 16.323 31.033 1.00 94.75 72 ILE A CA 1
ATOM 578 C C . ILE A 1 72 ? -26.202 16.510 30.127 1.00 94.75 72 ILE A C 1
ATOM 580 O O . ILE A 1 72 ? -26.229 15.977 29.021 1.00 94.75 72 ILE A O 1
ATOM 584 N N . LYS A 1 73 ? -27.191 17.308 30.548 1.00 93.38 73 LYS A N 1
ATOM 585 C CA . LYS A 1 73 ? -28.363 17.624 29.714 1.00 93.38 73 LYS A CA 1
ATOM 586 C C . LYS A 1 73 ? -27.981 18.272 28.387 1.00 93.38 73 LYS A C 1
ATOM 588 O O . LYS A 1 73 ? -28.479 17.843 27.352 1.00 93.38 73 LYS A O 1
ATOM 593 N N . ASN A 1 74 ? -27.116 19.284 28.419 1.00 94.88 74 ASN A N 1
ATOM 594 C CA . ASN A 1 74 ? -26.663 19.967 27.209 1.00 94.88 74 ASN A CA 1
ATOM 595 C C . ASN A 1 74 ? -25.913 19.003 26.288 1.00 94.88 74 ASN A C 1
ATOM 597 O O . ASN A 1 74 ? -26.227 18.933 25.109 1.00 94.88 74 ASN A O 1
ATOM 601 N N . PHE A 1 75 ? -25.012 18.188 26.842 1.00 96.38 75 PHE A N 1
ATOM 602 C CA . PHE A 1 75 ? -24.309 17.164 26.075 1.00 96.38 75 PHE A CA 1
ATOM 603 C C . PHE A 1 75 ? -25.272 16.177 25.399 1.00 96.38 75 PHE A C 1
ATOM 605 O O . PHE A 1 75 ? -25.085 15.841 24.236 1.00 96.38 75 PHE A O 1
ATOM 612 N N . ILE A 1 76 ? -26.332 15.743 26.090 1.00 95.62 76 ILE A N 1
ATOM 613 C CA . ILE A 1 76 ? -27.345 14.845 25.512 1.00 95.62 76 ILE A CA 1
ATOM 614 C C . ILE A 1 76 ? -28.122 15.520 24.382 1.00 95.62 76 ILE A C 1
ATOM 616 O O . ILE A 1 76 ? -28.458 14.871 23.396 1.00 95.62 76 ILE A O 1
ATOM 620 N N . ILE A 1 77 ? -28.434 16.807 24.516 1.00 94.69 77 ILE A N 1
ATOM 621 C CA . ILE A 1 77 ? -29.069 17.565 23.435 1.00 94.69 77 ILE A CA 1
ATOM 622 C C . ILE A 1 77 ? -28.119 17.619 22.234 1.00 94.69 77 ILE A C 1
ATOM 624 O O . ILE A 1 77 ? -28.523 17.232 21.139 1.00 94.69 77 ILE A O 1
ATO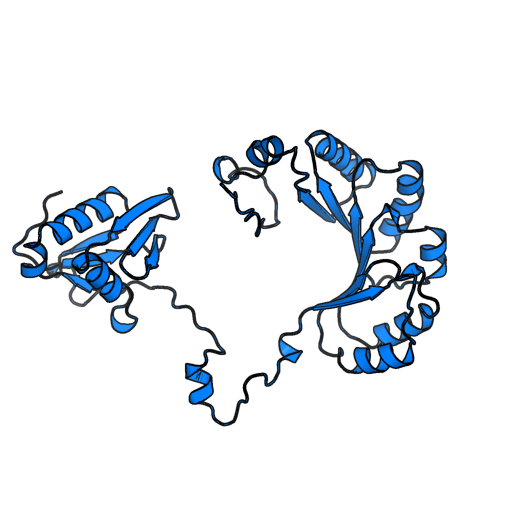M 628 N N . ASP A 1 78 ? -26.852 17.971 22.458 1.00 96.19 78 ASP A N 1
ATOM 629 C CA . ASP A 1 78 ? -25.846 18.096 21.403 1.00 96.19 78 ASP A CA 1
ATOM 630 C C . ASP A 1 78 ? -25.630 16.776 20.649 1.00 96.19 78 ASP A C 1
ATOM 632 O O . ASP A 1 78 ? -25.638 16.769 19.417 1.00 96.19 78 ASP A O 1
ATOM 636 N N . ILE A 1 79 ? -25.462 15.644 21.352 1.00 96.06 79 ILE A N 1
ATOM 637 C CA . ILE A 1 79 ? -25.244 14.349 20.679 1.00 96.06 79 ILE A CA 1
ATOM 638 C C . ILE A 1 79 ? -26.452 13.941 19.830 1.00 96.06 79 ILE A C 1
ATOM 640 O O . ILE A 1 79 ? -26.262 13.315 18.791 1.00 96.06 79 ILE A O 1
ATOM 644 N N . ARG A 1 80 ? -27.677 14.302 20.235 1.00 95.31 80 ARG A N 1
ATOM 645 C CA . ARG A 1 80 ? -28.898 13.964 19.492 1.00 95.31 80 ARG A CA 1
ATOM 646 C C . ARG A 1 80 ? -29.089 14.876 18.289 1.00 95.31 80 ARG A C 1
ATOM 648 O O . ARG A 1 80 ? -29.421 14.394 17.213 1.00 95.31 80 ARG A O 1
ATOM 655 N N . GLU A 1 81 ? -28.856 16.178 18.453 1.00 95.75 81 GLU A N 1
ATOM 656 C CA . GLU A 1 81 ? -28.953 17.157 17.362 1.00 95.75 81 GLU A CA 1
ATOM 657 C C . GLU A 1 81 ? -27.901 16.913 16.273 1.00 95.75 81 GLU A C 1
ATOM 659 O O . GLU A 1 81 ? -28.184 17.119 15.095 1.00 95.75 81 GLU A O 1
ATOM 664 N N . LYS A 1 82 ? -26.718 16.414 16.653 1.00 95.56 82 LYS A N 1
ATOM 665 C CA . LYS A 1 82 ? -25.612 16.092 15.736 1.00 95.56 82 LYS A CA 1
ATOM 666 C C . LYS A 1 82 ? -25.582 14.638 15.261 1.00 95.56 82 LYS A C 1
ATOM 668 O O . LYS A 1 82 ? -24.599 14.225 14.650 1.00 95.56 82 LYS A O 1
ATOM 673 N N . PHE A 1 83 ? -26.617 13.846 15.559 1.00 94.50 83 PHE A N 1
ATOM 674 C CA . PHE A 1 83 ? -26.686 12.416 15.218 1.00 94.50 83 PHE A CA 1
ATOM 675 C C . PHE A 1 83 ? -25.450 11.613 15.673 1.00 94.50 83 PHE A C 1
ATOM 677 O O . PHE A 1 83 ? -25.016 10.679 15.007 1.00 94.50 83 PHE A O 1
ATOM 684 N N . ILE A 1 84 ? -24.859 11.990 16.806 1.00 95.00 84 ILE A N 1
ATOM 685 C CA . ILE A 1 84 ? -23.689 11.345 17.414 1.00 95.00 84 ILE A CA 1
ATOM 686 C C . ILE A 1 84 ? -24.113 10.248 18.399 1.00 95.00 84 ILE A C 1
ATOM 688 O O . ILE A 1 84 ? -23.367 9.305 18.645 1.00 95.00 84 ILE A O 1
ATOM 692 N N . GLY A 1 85 ? -25.295 10.348 18.994 1.00 93.81 85 GLY A N 1
ATOM 693 C CA . GLY A 1 85 ? -25.770 9.371 19.963 1.00 93.81 85 GLY A CA 1
ATOM 694 C C . GLY A 1 85 ? -27.220 9.594 20.342 1.00 93.81 85 GLY A C 1
ATOM 695 O O . GLY A 1 85 ? -27.839 10.581 19.942 1.00 93.81 85 GLY A O 1
ATOM 696 N N . ASP A 1 86 ? -27.750 8.684 21.152 1.00 93.38 86 ASP A N 1
ATOM 697 C CA . ASP A 1 86 ? -29.130 8.760 21.619 1.00 93.38 86 ASP A CA 1
ATOM 698 C C . ASP A 1 86 ? -29.296 8.189 23.030 1.00 93.38 86 ASP A C 1
ATOM 700 O O . ASP A 1 86 ? -28.420 7.501 23.575 1.00 93.38 86 ASP A O 1
ATOM 704 N N . ILE A 1 87 ? -30.455 8.491 23.615 1.00 93.50 87 ILE A N 1
ATOM 705 C CA . ILE A 1 87 ? -30.910 7.961 24.894 1.00 93.50 87 ILE A CA 1
ATOM 706 C C . ILE A 1 87 ? -32.188 7.136 24.721 1.00 93.50 87 ILE A C 1
ATOM 708 O O . ILE A 1 87 ? -33.147 7.568 24.085 1.00 93.50 87 ILE A O 1
ATOM 712 N N . LEU A 1 88 ? -32.234 5.966 25.355 1.00 91.75 88 LEU A N 1
ATOM 713 C CA . LEU A 1 88 ? -33.399 5.084 25.365 1.00 91.75 88 LEU A CA 1
ATOM 714 C C . LEU A 1 88 ? -33.945 4.957 26.795 1.00 91.75 88 LEU A C 1
ATOM 716 O O . LEU A 1 88 ? -33.189 4.547 27.676 1.00 91.75 88 LEU A O 1
ATOM 720 N N . PRO A 1 89 ? -35.225 5.270 27.062 1.00 92.50 89 PRO A N 1
ATOM 721 C CA . PRO A 1 89 ? -35.840 4.997 28.359 1.00 92.50 89 PRO A CA 1
ATOM 722 C C . PRO A 1 89 ? -35.628 3.544 28.795 1.00 92.50 89 PRO A C 1
ATOM 724 O O . PRO A 1 89 ? -35.846 2.623 28.006 1.00 92.50 89 PRO A O 1
ATOM 727 N N . ILE A 1 90 ? -35.220 3.323 30.049 1.00 91.88 90 ILE A N 1
ATOM 728 C CA . ILE A 1 90 ? -34.908 1.962 30.527 1.00 91.88 90 ILE A CA 1
ATOM 729 C C . ILE A 1 90 ? -36.127 1.041 30.445 1.00 91.88 90 ILE A C 1
ATOM 731 O O . ILE A 1 90 ? -35.973 -0.133 30.133 1.00 91.88 90 ILE A O 1
ATOM 735 N N . GLU A 1 91 ? -37.330 1.575 30.653 1.00 89.75 91 GLU A N 1
ATOM 736 C CA . GLU A 1 91 ? -38.592 0.824 30.593 1.00 89.75 91 GLU A CA 1
ATOM 737 C C . GLU A 1 91 ? -38.864 0.165 29.232 1.00 89.75 91 GLU A C 1
ATOM 739 O O . GLU A 1 91 ? -39.656 -0.769 29.157 1.00 89.75 91 GLU A O 1
ATOM 744 N N . LEU A 1 92 ? -38.201 0.615 28.161 1.00 88.19 92 LEU A N 1
ATOM 745 C CA . LEU A 1 92 ? -38.343 0.032 26.825 1.00 88.19 92 LEU A CA 1
ATOM 746 C C . LEU A 1 92 ? -37.509 -1.240 26.621 1.00 88.19 92 LEU A C 1
ATOM 748 O O . LEU A 1 92 ? -37.573 -1.836 25.547 1.00 88.19 92 LEU A O 1
ATOM 752 N N . SER A 1 93 ? -36.717 -1.657 27.612 1.00 86.69 93 SER A N 1
ATOM 753 C CA . SER A 1 93 ? -35.897 -2.863 27.530 1.00 86.69 93 SER A CA 1
ATOM 754 C C . SER A 1 93 ? -35.908 -3.636 28.844 1.00 86.69 93 SER A C 1
ATOM 756 O O . SER A 1 93 ? -35.612 -3.089 29.902 1.00 86.69 93 SER A O 1
ATOM 758 N N . GLU A 1 94 ? -36.169 -4.944 28.776 1.00 85.94 94 GLU A N 1
ATOM 759 C CA . GLU A 1 94 ? -36.127 -5.830 29.950 1.00 85.94 94 GLU A CA 1
ATOM 760 C C . GLU A 1 94 ? -34.722 -5.915 30.569 1.00 85.94 94 GLU A C 1
ATOM 762 O O . GLU A 1 94 ? -34.575 -6.118 31.771 1.00 85.94 94 GLU A O 1
ATOM 767 N N . ASN A 1 95 ? -33.680 -5.758 29.744 1.00 87.81 95 ASN A N 1
ATOM 768 C CA . ASN A 1 95 ? -32.278 -5.864 30.142 1.00 87.81 95 ASN A CA 1
ATOM 769 C C . ASN A 1 95 ? -31.444 -4.707 29.576 1.00 87.81 95 ASN A C 1
ATOM 771 O O . ASN A 1 95 ? -31.875 -3.985 28.678 1.00 87.81 95 ASN A O 1
ATOM 775 N N . LYS A 1 96 ? -30.213 -4.540 30.069 1.00 89.56 96 LYS A N 1
ATOM 776 C CA . LYS A 1 96 ? -29.265 -3.570 29.505 1.00 89.56 96 LYS A CA 1
ATOM 777 C C . LYS A 1 96 ? -28.999 -3.890 28.018 1.00 89.56 96 LYS A C 1
ATOM 779 O O . LYS A 1 96 ? -28.523 -4.993 27.738 1.00 89.56 96 LYS A O 1
ATOM 784 N N . PRO A 1 97 ? -29.249 -2.956 27.079 1.00 89.88 97 PRO A N 1
ATOM 785 C CA . PRO A 1 97 ? -28.930 -3.171 25.676 1.00 89.88 97 PRO A CA 1
ATOM 786 C C . PRO A 1 97 ? -27.415 -3.191 25.460 1.00 89.88 97 PRO A C 1
ATOM 788 O O . PRO A 1 97 ? -26.635 -2.706 26.284 1.00 89.88 97 PRO A O 1
ATOM 791 N N . ILE A 1 98 ? -27.000 -3.765 24.335 1.00 87.31 98 ILE A N 1
ATOM 792 C CA . ILE A 1 98 ? -25.595 -3.855 23.943 1.00 87.31 98 ILE A CA 1
ATOM 793 C C . ILE A 1 98 ? -25.391 -3.176 22.599 1.00 87.31 98 ILE A C 1
ATOM 795 O O . ILE A 1 98 ? -26.212 -3.310 21.694 1.00 87.31 98 ILE A O 1
ATOM 799 N N . GLN A 1 99 ? -24.255 -2.508 22.455 1.00 84.50 99 GLN A N 1
ATOM 800 C CA . GLN A 1 99 ? -23.776 -2.015 21.183 1.00 84.50 99 GLN A CA 1
ATOM 801 C C . GLN A 1 99 ? -22.458 -2.708 20.853 1.00 84.50 99 GLN A C 1
ATOM 803 O O . GLN A 1 99 ? -21.491 -2.669 21.620 1.00 84.50 99 GLN A O 1
ATOM 808 N N . LEU A 1 100 ? -22.415 -3.359 19.691 1.00 74.62 100 LEU A N 1
ATOM 809 C CA . LEU A 1 100 ? -21.203 -4.003 19.202 1.00 74.62 100 LEU A CA 1
ATOM 810 C C . LEU A 1 100 ? -20.173 -2.924 18.861 1.00 74.62 100 LEU A C 1
ATOM 812 O O . LEU A 1 100 ? -20.217 -2.305 17.802 1.00 74.62 100 LEU A O 1
ATOM 816 N N . THR A 1 101 ? -19.260 -2.684 19.794 1.00 66.88 101 THR A N 1
ATOM 817 C CA . THR A 1 101 ? -18.162 -1.731 19.651 1.00 66.88 101 THR A CA 1
ATOM 818 C C . THR A 1 101 ? -16.911 -2.488 19.204 1.00 66.88 101 THR A C 1
ATOM 820 O O . THR A 1 101 ? -16.549 -3.491 19.829 1.00 66.88 101 THR A O 1
ATOM 823 N N . PRO A 1 102 ? -16.243 -2.071 18.113 1.00 63.50 102 PRO A N 1
ATOM 824 C CA . PRO A 1 102 ? -15.024 -2.724 17.668 1.00 63.50 102 PRO A CA 1
ATOM 825 C C . PRO A 1 102 ? -13.912 -2.447 18.681 1.00 63.50 102 PRO A C 1
ATOM 827 O O . PRO A 1 102 ? -13.405 -1.334 18.792 1.00 63.50 102 PRO A O 1
ATOM 830 N N . PHE A 1 103 ? -13.511 -3.473 19.425 1.00 64.19 103 PHE A N 1
ATOM 831 C CA . PHE A 1 103 ? -12.312 -3.405 20.249 1.00 64.19 103 PHE A CA 1
ATOM 832 C C . PHE A 1 103 ? -11.122 -3.877 19.426 1.00 64.19 103 PHE A C 1
ATOM 834 O O . PHE A 1 103 ? -11.097 -5.010 18.943 1.00 64.19 103 PHE A O 1
ATOM 841 N N . LEU A 1 104 ? -10.118 -3.013 19.296 1.00 61.66 104 LEU A N 1
ATOM 842 C CA . LEU A 1 104 ? -8.854 -3.367 18.668 1.00 61.66 104 LEU A CA 1
ATOM 843 C C . LEU A 1 104 ? -8.214 -4.522 19.449 1.00 61.66 104 LEU A C 1
ATOM 845 O O . LEU A 1 104 ? -7.892 -4.394 20.631 1.00 61.66 104 LEU A O 1
ATOM 849 N N . ASN A 1 105 ? -8.084 -5.673 18.797 1.00 62.00 105 ASN A N 1
ATOM 850 C CA . ASN A 1 105 ? -7.503 -6.872 19.386 1.00 62.00 105 ASN A CA 1
ATOM 851 C C . ASN A 1 105 ? -6.109 -7.089 18.796 1.00 62.00 105 ASN A C 1
ATOM 853 O O . ASN A 1 105 ? -5.950 -7.768 17.781 1.00 62.00 105 ASN A O 1
ATOM 857 N N . PHE A 1 106 ? -5.096 -6.493 19.425 1.00 60.69 106 PHE A N 1
ATOM 858 C CA . PHE A 1 106 ? -3.709 -6.756 19.062 1.00 60.69 106 PHE A CA 1
ATOM 859 C C . PHE A 1 106 ? -3.305 -8.152 19.538 1.00 60.69 106 PHE A C 1
ATOM 861 O O . PHE A 1 106 ? -3.266 -8.433 20.736 1.00 60.69 106 PHE A O 1
ATOM 868 N N . GLN A 1 107 ? -2.963 -9.030 18.595 1.00 59.00 107 GLN A N 1
ATOM 869 C CA . GLN A 1 107 ? -2.504 -10.385 18.917 1.00 59.00 107 GLN A CA 1
ATOM 870 C C . GLN A 1 107 ? -1.217 -10.378 19.766 1.00 59.00 107 GLN A C 1
ATOM 872 O O . GLN A 1 107 ? -1.045 -11.260 20.602 1.00 59.00 107 GLN A O 1
ATOM 877 N N . GLN A 1 108 ? -0.369 -9.352 19.611 1.00 58.75 108 GLN A N 1
ATOM 878 C CA . GLN A 1 108 ? 0.884 -9.147 20.352 1.00 58.75 108 GLN A CA 1
ATOM 879 C C . GLN A 1 108 ? 0.798 -8.019 21.396 1.00 58.75 108 GLN A C 1
ATOM 881 O O . GLN A 1 108 ? 1.758 -7.282 21.617 1.00 58.75 108 GLN A O 1
ATOM 886 N N . ASP A 1 109 ? -0.360 -7.829 22.029 1.00 62.19 109 ASP A N 1
ATOM 887 C CA . ASP A 1 109 ? -0.444 -6.913 23.167 1.00 62.19 109 ASP A CA 1
ATOM 888 C C . ASP A 1 109 ? 0.554 -7.355 24.260 1.00 62.19 109 ASP A C 1
ATOM 890 O O . ASP A 1 109 ? 0.577 -8.527 24.654 1.00 62.19 109 ASP A O 1
ATOM 894 N N . LYS A 1 110 ? 1.378 -6.424 24.766 1.00 60.62 110 LYS A N 1
ATOM 895 C CA . LYS A 1 110 ? 2.351 -6.678 25.847 1.00 60.62 110 LYS A CA 1
ATOM 896 C C . LYS A 1 110 ? 1.694 -7.363 27.048 1.00 60.62 110 LYS A C 1
ATOM 898 O O . LYS A 1 110 ? 2.311 -8.201 27.699 1.00 60.62 110 LYS A O 1
ATOM 903 N N . THR A 1 111 ? 0.428 -7.042 27.313 1.00 62.56 111 THR A N 1
ATOM 904 C CA . THR A 1 111 ? -0.351 -7.661 28.390 1.00 62.56 111 THR A CA 1
ATOM 905 C C . THR A 1 111 ? -0.629 -9.150 28.153 1.00 62.56 111 THR A C 1
ATOM 907 O O . THR A 1 111 ? -0.639 -9.911 29.117 1.00 62.56 111 THR A O 1
ATOM 910 N N . ARG A 1 112 ? -0.785 -9.600 26.896 1.00 63.41 112 ARG A N 1
ATOM 911 C CA . ARG A 1 112 ? -0.934 -11.026 26.538 1.00 63.41 112 ARG A CA 1
ATOM 912 C C . ARG A 1 112 ? 0.392 -11.776 26.553 1.00 63.41 112 ARG A C 1
ATOM 914 O O . ARG A 1 112 ? 0.403 -12.930 26.968 1.00 63.41 112 ARG A O 1
ATOM 921 N N . LEU A 1 113 ? 1.489 -11.137 26.145 1.00 63.84 113 LEU A N 1
ATOM 922 C CA . LEU A 1 113 ? 2.826 -11.748 26.192 1.00 63.84 113 LEU A CA 1
ATOM 923 C C . LEU A 1 113 ? 3.236 -12.085 27.634 1.00 63.84 113 LEU A C 1
ATOM 925 O O . LEU A 1 113 ? 3.756 -13.165 27.887 1.00 63.84 113 LEU A O 1
ATOM 929 N N . ASN A 1 114 ? 2.869 -11.242 28.607 1.00 63.62 114 ASN A N 1
ATOM 930 C CA . ASN A 1 114 ? 3.076 -11.534 30.032 1.00 63.62 114 ASN A CA 1
ATOM 931 C C . ASN A 1 114 ? 2.312 -12.778 30.535 1.00 63.62 114 ASN A C 1
ATOM 933 O O . ASN A 1 114 ? 2.684 -13.347 31.558 1.00 63.62 114 ASN A O 1
ATOM 937 N N . LEU A 1 115 ? 1.243 -13.197 29.844 1.00 66.81 115 LEU A N 1
ATOM 938 C CA . LEU A 1 115 ? 0.451 -14.388 30.183 1.00 66.81 115 LEU A CA 1
ATOM 939 C C . LEU A 1 115 ? 0.976 -15.665 29.503 1.00 66.81 115 LEU A C 1
ATOM 941 O O . LEU A 1 115 ? 0.507 -16.756 29.822 1.00 66.81 115 LEU A O 1
ATOM 945 N N . GLN A 1 116 ? 1.922 -15.545 28.567 1.00 68.50 116 GLN A N 1
ATOM 946 C CA . GLN A 1 116 ? 2.500 -16.659 27.815 1.00 68.50 116 GLN A CA 1
ATOM 947 C C . GLN A 1 116 ? 4.025 -16.672 28.005 1.00 68.50 116 GLN A C 1
ATOM 949 O O . GLN A 1 116 ? 4.754 -16.176 27.150 1.00 68.50 116 GLN A O 1
ATOM 954 N N . PRO A 1 117 ? 4.534 -17.260 29.105 1.00 63.12 117 PRO A N 1
ATOM 955 C CA . PRO A 1 117 ? 5.954 -17.193 29.476 1.00 63.12 117 PRO A CA 1
ATOM 956 C C . PRO A 1 117 ? 6.903 -17.872 28.474 1.00 63.12 117 PRO A C 1
ATOM 958 O O . PRO A 1 117 ? 8.111 -17.685 28.565 1.00 63.12 117 PRO A O 1
ATOM 961 N N . ASN A 1 118 ? 6.363 -18.648 27.529 1.00 70.56 118 ASN A N 1
ATOM 962 C CA . ASN A 1 118 ? 7.128 -19.366 26.512 1.00 70.56 118 ASN A CA 1
ATOM 963 C C . ASN A 1 118 ? 7.270 -18.597 25.189 1.00 70.56 118 ASN A C 1
ATOM 965 O O . ASN A 1 118 ? 7.862 -19.151 24.273 1.00 70.56 118 ASN A O 1
ATOM 969 N N . ILE A 1 119 ? 6.699 -17.391 25.063 1.00 63.50 119 ILE A N 1
ATOM 970 C CA . ILE A 1 119 ? 6.824 -16.573 23.851 1.00 63.50 119 ILE A CA 1
ATOM 971 C C . ILE A 1 119 ? 7.674 -15.349 24.159 1.00 63.50 119 ILE A C 1
ATOM 973 O O . ILE A 1 119 ? 7.248 -14.430 24.863 1.00 63.50 119 ILE A O 1
ATOM 977 N N . SER A 1 120 ? 8.880 -15.324 23.605 1.00 67.81 120 SER A N 1
ATOM 978 C CA . SER A 1 120 ? 9.765 -14.167 23.706 1.00 67.81 120 SER A CA 1
ATOM 979 C C . SER A 1 120 ? 9.280 -13.029 22.803 1.00 67.81 120 SER A C 1
ATOM 981 O O . SER A 1 120 ? 8.792 -13.247 21.692 1.00 67.81 120 SER A O 1
ATOM 983 N N . ILE A 1 121 ? 9.458 -11.781 23.244 1.00 64.31 121 ILE A N 1
ATOM 984 C CA . ILE A 1 121 ? 9.230 -10.609 22.386 1.00 64.31 121 ILE A CA 1
ATOM 985 C C . ILE A 1 121 ? 10.146 -10.727 21.158 1.00 64.31 121 ILE A C 1
ATOM 987 O O . ILE A 1 121 ? 11.364 -10.792 21.303 1.00 64.31 121 ILE A O 1
ATOM 991 N N . GLY A 1 122 ? 9.559 -10.742 19.959 1.00 62.06 122 GLY A N 1
ATOM 992 C CA . GLY A 1 122 ? 10.297 -10.881 18.699 1.00 62.06 122 GLY A CA 1
ATOM 993 C C . GLY A 1 122 ? 10.453 -12.318 18.192 1.00 62.06 122 GLY A C 1
ATOM 994 O O . GLY A 1 122 ? 11.020 -12.510 17.114 1.00 62.06 122 GLY A O 1
ATOM 995 N N . GLU A 1 123 ? 9.918 -13.327 18.891 1.00 66.69 123 GLU A N 1
ATOM 996 C CA . GLU A 1 123 ? 9.749 -14.652 18.288 1.00 66.69 123 GLU A CA 1
ATOM 997 C C . GLU A 1 123 ? 8.932 -14.535 16.998 1.00 66.69 123 GLU A C 1
ATOM 999 O O . GLU A 1 123 ? 7.898 -13.866 16.952 1.00 66.69 123 GLU A O 1
ATOM 1004 N N . ASN A 1 124 ? 9.409 -15.193 15.939 1.00 67.69 124 ASN A N 1
ATOM 1005 C CA . ASN A 1 124 ? 8.792 -15.187 14.613 1.00 67.69 124 ASN A CA 1
ATOM 1006 C C . ASN A 1 124 ? 8.782 -13.829 13.893 1.00 67.69 124 ASN A C 1
ATOM 1008 O O . ASN A 1 124 ? 7.954 -13.634 13.007 1.00 67.69 124 ASN A O 1
ATOM 1012 N N . ILE A 1 125 ? 9.692 -12.896 14.207 1.00 71.62 125 ILE A N 1
ATOM 1013 C CA . ILE A 1 125 ? 9.750 -11.593 13.513 1.00 71.62 125 ILE A CA 1
ATOM 1014 C C . ILE A 1 125 ? 9.835 -11.736 11.982 1.00 71.62 125 ILE A C 1
ATOM 1016 O O . ILE A 1 125 ? 9.215 -10.967 11.253 1.00 71.62 125 ILE A O 1
ATOM 1020 N N . LEU A 1 126 ? 10.513 -12.784 11.500 1.00 72.75 126 LEU A N 1
ATOM 1021 C CA . LEU A 1 126 ? 10.625 -13.104 10.076 1.00 72.75 126 LEU A CA 1
ATOM 1022 C C . LEU A 1 126 ? 9.303 -13.579 9.451 1.00 72.75 126 LEU A C 1
ATOM 1024 O O . LEU A 1 126 ? 9.106 -13.379 8.259 1.00 72.75 126 LEU A O 1
ATOM 1028 N N . ASN A 1 127 ? 8.357 -14.119 10.228 1.00 74.19 127 ASN A N 1
ATOM 1029 C CA . ASN A 1 127 ? 7.028 -14.483 9.711 1.00 74.19 127 ASN A CA 1
ATOM 1030 C C . ASN A 1 127 ? 6.183 -13.244 9.370 1.00 74.19 127 ASN A C 1
ATOM 1032 O O . ASN A 1 127 ? 5.215 -13.349 8.620 1.00 74.19 127 ASN A O 1
ATOM 1036 N N . TYR A 1 128 ? 6.543 -12.081 9.918 1.00 77.75 128 TYR A N 1
ATOM 1037 C CA . TYR A 1 128 ? 5.926 -10.791 9.599 1.00 77.75 128 TYR A CA 1
ATOM 1038 C C . TYR A 1 128 ? 6.704 -10.026 8.518 1.00 77.75 128 TYR A C 1
ATOM 1040 O O . TYR A 1 128 ? 6.309 -8.923 8.136 1.00 77.75 128 TYR A O 1
ATOM 1048 N N . LEU A 1 129 ? 7.812 -10.585 8.018 1.00 85.69 129 LEU A N 1
ATOM 1049 C CA . LEU A 1 129 ? 8.586 -9.980 6.943 1.00 85.69 129 LEU A CA 1
ATOM 1050 C C . LEU A 1 129 ? 7.898 -10.261 5.603 1.00 85.69 129 LEU A C 1
ATOM 1052 O O . LEU A 1 129 ? 8.080 -11.309 4.989 1.00 85.69 129 LEU A O 1
ATOM 1056 N N . HIS A 1 130 ? 7.075 -9.311 5.164 1.00 89.75 130 HIS A N 1
ATOM 1057 C CA . HIS A 1 130 ? 6.290 -9.442 3.935 1.00 89.75 130 HIS A CA 1
ATOM 1058 C C . HIS A 1 130 ? 7.051 -9.036 2.667 1.00 89.75 130 HIS A C 1
ATOM 1060 O O . HIS A 1 130 ? 6.750 -9.539 1.585 1.00 89.75 130 HIS A O 1
ATOM 1066 N N . GLU A 1 131 ? 8.028 -8.141 2.798 1.00 93.75 131 GLU A N 1
ATOM 1067 C CA . GLU A 1 131 ? 8.763 -7.567 1.675 1.00 93.75 131 GLU A CA 1
ATOM 1068 C C . GLU A 1 131 ? 10.215 -7.272 2.060 1.00 93.75 131 GLU A C 1
ATOM 1070 O O . GLU A 1 131 ? 10.484 -6.772 3.154 1.00 93.75 131 GLU A O 1
ATOM 1075 N N . VAL A 1 132 ? 11.144 -7.543 1.141 1.00 92.94 132 VAL A N 1
ATOM 1076 C CA . VAL A 1 132 ? 12.552 -7.140 1.245 1.00 92.94 132 VAL A CA 1
ATOM 1077 C C . VAL A 1 132 ? 12.960 -6.352 0.008 1.00 92.94 132 VAL A C 1
ATOM 1079 O O . VAL A 1 132 ? 12.709 -6.782 -1.112 1.00 92.94 132 VAL A O 1
ATOM 1082 N N . ASN A 1 133 ? 13.631 -5.218 0.217 1.00 94.44 133 ASN A N 1
ATOM 1083 C CA . ASN A 1 133 ? 14.136 -4.349 -0.842 1.00 94.44 133 ASN A CA 1
ATOM 1084 C C . ASN A 1 133 ? 15.666 -4.420 -0.909 1.00 94.44 133 ASN A C 1
ATOM 1086 O O . ASN A 1 133 ? 16.352 -3.956 0.003 1.00 94.44 133 ASN A O 1
ATOM 1090 N N . PHE A 1 134 ? 16.204 -4.949 -2.005 1.00 92.88 134 PHE A N 1
ATOM 1091 C CA . PHE A 1 134 ? 17.627 -4.866 -2.322 1.00 92.88 134 PHE A CA 1
ATOM 1092 C C . PHE A 1 134 ? 17.896 -3.642 -3.192 1.00 92.88 134 PHE A C 1
ATOM 1094 O O . PHE A 1 134 ? 17.325 -3.494 -4.270 1.00 92.88 134 PHE A O 1
ATOM 1101 N N . ILE A 1 135 ? 18.774 -2.754 -2.726 1.00 91.88 135 ILE A N 1
ATOM 1102 C CA . ILE A 1 135 ? 19.078 -1.486 -3.393 1.00 91.88 135 ILE A CA 1
ATOM 1103 C C . ILE A 1 135 ? 20.462 -1.580 -4.036 1.00 91.88 135 ILE A C 1
ATOM 1105 O O . ILE A 1 135 ? 21.460 -1.667 -3.325 1.00 91.88 135 ILE A O 1
ATOM 1109 N N . PHE A 1 136 ? 20.518 -1.523 -5.368 1.00 90.00 136 PHE A N 1
ATOM 1110 C CA . PHE A 1 136 ? 21.764 -1.632 -6.129 1.00 90.00 136 PHE A CA 1
ATOM 1111 C C . PHE A 1 136 ? 22.304 -0.244 -6.487 1.00 90.00 136 PHE A C 1
ATOM 1113 O O . PHE A 1 136 ? 21.700 0.509 -7.260 1.00 90.00 136 PHE A O 1
ATOM 1120 N N . ASP A 1 137 ? 23.443 0.108 -5.893 1.00 84.88 137 ASP A N 1
ATOM 1121 C CA . ASP A 1 137 ? 24.154 1.361 -6.149 1.00 84.88 137 ASP A CA 1
ATOM 1122 C C . ASP A 1 137 ? 25.372 1.124 -7.054 1.00 84.88 137 ASP A C 1
ATOM 1124 O O . ASP A 1 137 ? 25.992 0.064 -6.994 1.00 84.88 137 ASP A O 1
ATOM 1128 N N . LYS A 1 138 ? 25.736 2.116 -7.874 1.00 79.19 138 LYS A N 1
ATOM 1129 C CA . LYS A 1 138 ? 26.796 1.986 -8.892 1.00 79.19 138 LYS A CA 1
ATOM 1130 C C . LYS A 1 138 ? 28.200 1.887 -8.289 1.00 79.19 138 LYS A C 1
ATOM 1132 O O . LYS A 1 138 ? 29.104 1.339 -8.907 1.00 79.19 138 LYS A O 1
ATOM 1137 N N . ASN A 1 139 ? 28.394 2.440 -7.091 1.00 75.38 139 ASN A N 1
ATOM 1138 C CA . ASN A 1 139 ? 29.729 2.703 -6.544 1.00 75.38 139 ASN A CA 1
ATOM 1139 C C . ASN A 1 139 ? 30.203 1.691 -5.490 1.00 75.38 139 ASN A C 1
ATOM 1141 O O . ASN A 1 139 ? 31.300 1.855 -4.958 1.00 75.38 139 ASN A O 1
ATOM 1145 N N . ASN A 1 140 ? 29.401 0.679 -5.145 1.00 73.25 140 ASN A N 1
ATOM 1146 C CA . ASN A 1 140 ? 29.787 -0.311 -4.138 1.00 73.25 140 ASN A CA 1
ATOM 1147 C C . ASN A 1 140 ? 28.996 -1.616 -4.292 1.00 73.25 140 ASN A C 1
ATOM 1149 O O . ASN A 1 140 ? 28.041 -1.880 -3.559 1.00 73.25 140 ASN A O 1
ATOM 1153 N N . GLU A 1 141 ? 29.381 -2.422 -5.276 1.00 82.62 141 GLU A N 1
ATOM 1154 C CA . GLU A 1 141 ? 28.742 -3.711 -5.511 1.00 82.62 141 GLU A CA 1
ATOM 1155 C C . GLU A 1 141 ? 29.109 -4.728 -4.426 1.00 82.62 141 GLU A C 1
ATOM 1157 O O . GLU A 1 141 ? 30.276 -5.058 -4.207 1.00 82.62 141 GLU A O 1
ATOM 1162 N N . LEU A 1 142 ? 28.087 -5.277 -3.771 1.00 86.06 142 LEU A N 1
ATOM 1163 C CA . LEU A 1 142 ? 28.257 -6.399 -2.857 1.00 86.06 142 LEU A CA 1
ATOM 1164 C C . LEU A 1 142 ? 28.594 -7.676 -3.631 1.00 86.06 142 LEU A C 1
ATOM 1166 O O . LEU A 1 142 ? 28.040 -7.953 -4.697 1.00 86.06 142 LEU A O 1
ATOM 1170 N N . ASN A 1 143 ? 29.485 -8.486 -3.064 1.00 90.19 143 ASN A N 1
ATOM 1171 C CA . ASN A 1 143 ? 29.822 -9.793 -3.614 1.00 90.19 143 ASN A CA 1
ATOM 1172 C C . ASN A 1 143 ? 28.619 -10.748 -3.520 1.00 90.19 143 ASN A C 1
ATOM 1174 O O . ASN A 1 143 ? 27.905 -10.753 -2.514 1.00 90.19 143 ASN A O 1
ATOM 1178 N N . ILE A 1 144 ? 28.435 -11.601 -4.532 1.00 92.25 144 ILE A N 1
ATOM 1179 C CA . ILE A 1 144 ? 27.355 -12.591 -4.565 1.00 92.25 144 ILE A CA 1
ATOM 1180 C C . ILE A 1 144 ? 27.335 -13.525 -3.345 1.00 92.25 144 ILE A C 1
ATOM 1182 O O . ILE A 1 144 ? 26.264 -13.953 -2.927 1.00 92.25 144 ILE A O 1
ATOM 1186 N N . ALA A 1 145 ? 28.488 -13.818 -2.735 1.00 93.56 145 ALA A N 1
ATOM 1187 C CA . ALA A 1 145 ? 28.567 -14.651 -1.536 1.00 93.56 145 ALA A CA 1
ATOM 1188 C C . ALA A 1 145 ? 27.720 -14.080 -0.387 1.00 93.56 145 ALA A C 1
ATOM 1190 O O . ALA A 1 145 ? 26.962 -14.814 0.239 1.00 93.56 145 ALA A O 1
ATOM 1191 N N . VAL A 1 146 ? 27.767 -12.758 -0.190 1.00 91.31 146 VAL A N 1
ATOM 1192 C CA . VAL A 1 146 ? 26.978 -12.065 0.839 1.00 91.31 146 VAL A CA 1
ATOM 1193 C C . VAL A 1 146 ? 25.488 -12.117 0.501 1.00 91.31 146 VAL A C 1
ATOM 1195 O O . VAL A 1 146 ? 24.659 -12.362 1.373 1.00 91.31 146 VAL A O 1
ATOM 1198 N N . PHE A 1 147 ? 25.125 -11.943 -0.774 1.00 90.56 147 PHE A N 1
ATOM 1199 C CA . PHE A 1 147 ? 23.731 -12.084 -1.199 1.00 90.56 147 PHE A CA 1
ATOM 1200 C C . PHE A 1 147 ? 23.194 -13.492 -0.961 1.00 90.56 147 PHE A C 1
ATOM 1202 O O . PHE A 1 147 ? 22.056 -13.626 -0.528 1.00 90.56 147 PHE A O 1
ATOM 1209 N N . ASN A 1 148 ? 23.994 -14.530 -1.208 1.00 92.69 148 ASN A N 1
ATOM 1210 C CA . ASN A 1 148 ? 23.572 -15.913 -0.994 1.00 92.69 148 ASN A CA 1
ATOM 1211 C C . ASN A 1 148 ? 23.238 -16.180 0.480 1.00 92.69 148 ASN A C 1
ATOM 1213 O O . ASN A 1 148 ? 22.179 -16.738 0.756 1.00 92.69 148 ASN A O 1
ATOM 1217 N N . GLU A 1 149 ? 24.070 -15.704 1.413 1.00 92.12 149 GLU A N 1
ATOM 1218 C CA . GLU A 1 149 ? 23.810 -15.811 2.858 1.00 92.12 149 GLU A CA 1
ATOM 1219 C C . GLU A 1 149 ? 22.505 -15.115 3.270 1.00 92.12 149 GLU A C 1
ATOM 1221 O O . GLU A 1 149 ? 21.772 -15.602 4.135 1.00 92.12 149 GLU A O 1
ATOM 1226 N N . VAL A 1 150 ? 22.189 -13.975 2.648 1.00 90.31 150 VAL A N 1
ATOM 1227 C CA . VAL A 1 150 ? 20.927 -13.272 2.901 1.00 90.31 150 VAL A CA 1
ATOM 1228 C C . VAL A 1 150 ? 19.757 -14.034 2.280 1.00 90.31 150 VAL A C 1
ATOM 1230 O O . VAL A 1 150 ? 18.778 -14.292 2.969 1.00 90.31 150 VAL A O 1
ATOM 1233 N N . ILE A 1 151 ? 19.849 -14.433 1.010 1.00 90.50 151 ILE A N 1
ATOM 1234 C CA . ILE A 1 151 ? 18.781 -15.119 0.265 1.00 90.50 151 ILE A CA 1
ATOM 1235 C C . ILE A 1 151 ? 18.372 -16.434 0.939 1.00 90.50 151 ILE A C 1
ATOM 1237 O O . ILE A 1 151 ? 17.182 -16.750 0.976 1.00 90.50 151 ILE A O 1
ATOM 1241 N N . GLU A 1 152 ? 19.315 -17.176 1.524 1.00 89.38 152 GLU A N 1
ATOM 1242 C CA . GLU A 1 152 ? 19.015 -18.385 2.305 1.00 89.38 152 GLU A CA 1
ATOM 1243 C C . GLU A 1 152 ? 18.061 -18.111 3.478 1.00 89.38 152 GLU A C 1
ATOM 1245 O O . GLU A 1 152 ? 17.203 -18.939 3.786 1.00 89.38 152 GLU A O 1
ATOM 1250 N N . GLN A 1 153 ? 18.133 -16.921 4.078 1.00 86.81 153 GLN A N 1
ATOM 1251 C CA . GLN A 1 153 ? 17.243 -16.498 5.163 1.00 86.81 153 GLN A CA 1
ATOM 1252 C C . GLN A 1 153 ? 15.878 -15.997 4.657 1.00 86.81 153 GLN A C 1
ATOM 1254 O O . GLN A 1 153 ? 14.946 -15.860 5.449 1.00 86.81 153 GLN A O 1
ATOM 1259 N N . LEU A 1 154 ? 15.725 -15.748 3.348 1.00 85.75 154 LEU A N 1
ATOM 1260 C CA . LEU A 1 154 ? 14.512 -15.176 2.746 1.00 85.75 154 LEU A CA 1
ATOM 1261 C C . LEU A 1 154 ? 13.522 -16.218 2.201 1.00 85.75 154 LEU A C 1
ATOM 1263 O O . LEU A 1 154 ? 12.547 -15.847 1.551 1.00 85.75 154 LEU A O 1
ATOM 1267 N N . GLN A 1 155 ? 13.721 -17.511 2.467 1.00 80.62 155 GLN A N 1
ATOM 1268 C CA . GLN A 1 155 ? 12.895 -18.596 1.907 1.00 80.62 155 GLN A CA 1
ATOM 1269 C C . GLN A 1 155 ? 11.380 -18.447 2.160 1.00 80.62 155 GLN A C 1
ATOM 1271 O O . GLN A 1 155 ? 10.572 -18.900 1.348 1.00 80.62 155 GLN A O 1
ATOM 1276 N N . GLY A 1 156 ? 10.987 -17.795 3.261 1.00 82.19 156 GLY A N 1
ATOM 1277 C CA . GLY A 1 156 ? 9.586 -17.535 3.617 1.00 82.19 156 GLY A CA 1
ATOM 1278 C C . GLY A 1 156 ? 9.045 -16.157 3.221 1.00 82.19 156 GLY A C 1
ATOM 1279 O O . GLY A 1 156 ? 7.875 -15.885 3.482 1.00 82.19 156 GLY A O 1
ATOM 1280 N N . VAL A 1 157 ? 9.862 -15.280 2.626 1.00 89.69 157 VAL A N 1
ATOM 1281 C CA . VAL A 1 157 ? 9.462 -13.895 2.334 1.00 89.69 157 VAL A CA 1
ATOM 1282 C C . VAL A 1 157 ? 8.570 -13.846 1.085 1.00 89.69 157 VAL A C 1
ATOM 1284 O O . VAL A 1 157 ? 8.989 -14.300 0.018 1.00 89.69 157 VAL A O 1
ATOM 1287 N N . PRO A 1 158 ? 7.353 -13.275 1.174 1.00 91.69 158 PRO A N 1
ATOM 1288 C CA . PRO A 1 158 ? 6.417 -13.214 0.052 1.00 91.69 158 PRO A CA 1
ATOM 1289 C C . PRO A 1 158 ? 6.889 -12.388 -1.148 1.00 91.69 158 PRO A C 1
ATOM 1291 O O . PRO A 1 158 ? 6.572 -12.754 -2.280 1.00 91.69 158 PRO A O 1
ATOM 1294 N N . THR A 1 159 ? 7.610 -11.287 -0.920 1.00 95.19 159 THR A N 1
ATOM 1295 C CA . THR A 1 159 ? 8.010 -10.345 -1.975 1.00 95.19 159 THR A CA 1
ATOM 1296 C C . THR A 1 159 ? 9.472 -9.931 -1.824 1.00 95.19 159 THR A C 1
ATOM 1298 O O . THR A 1 159 ? 9.904 -9.505 -0.754 1.00 95.19 159 THR A O 1
ATOM 1301 N N . ILE A 1 160 ? 10.231 -10.017 -2.914 1.00 95.69 160 ILE A N 1
ATOM 1302 C CA . ILE A 1 160 ? 11.618 -9.562 -3.005 1.00 95.69 160 ILE A CA 1
ATOM 1303 C C . ILE A 1 160 ? 11.716 -8.547 -4.139 1.00 95.69 160 ILE A C 1
ATOM 1305 O O . ILE A 1 160 ? 11.465 -8.857 -5.305 1.00 95.69 160 ILE A O 1
ATOM 1309 N N . ASN A 1 161 ? 12.126 -7.338 -3.793 1.00 96.94 161 ASN A N 1
ATOM 1310 C CA . ASN A 1 161 ? 12.257 -6.228 -4.714 1.00 96.94 161 ASN A CA 1
ATOM 1311 C C . ASN A 1 161 ? 13.733 -5.968 -5.024 1.00 96.94 161 ASN A C 1
ATOM 1313 O O . ASN A 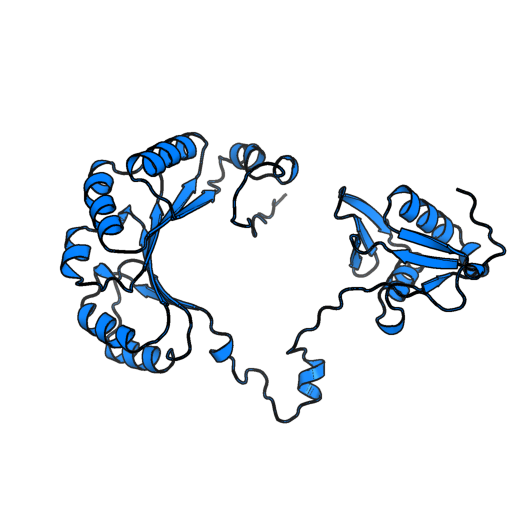1 161 ? 14.569 -5.885 -4.122 1.00 96.94 161 ASN A O 1
ATOM 1317 N N . LEU A 1 162 ? 14.045 -5.815 -6.307 1.00 95.38 162 LEU A N 1
ATOM 1318 C CA . LEU A 1 162 ? 15.365 -5.468 -6.820 1.00 95.38 162 LEU A CA 1
ATOM 1319 C C . LEU A 1 162 ? 15.303 -4.053 -7.386 1.00 95.38 162 LEU A C 1
ATOM 1321 O O . LEU A 1 162 ? 14.688 -3.816 -8.425 1.00 95.38 162 LEU A O 1
ATOM 1325 N N . CYS A 1 163 ? 15.911 -3.108 -6.683 1.00 94.31 163 CYS A N 1
ATOM 1326 C CA . CYS A 1 163 ? 15.715 -1.686 -6.923 1.00 94.31 163 CYS A CA 1
ATOM 1327 C C . CYS A 1 163 ? 16.933 -1.039 -7.586 1.00 94.31 163 CYS A C 1
ATOM 1329 O O . CYS A 1 163 ? 18.075 -1.431 -7.328 1.00 94.31 163 CYS A O 1
ATOM 1331 N N . LYS A 1 164 ? 16.688 0.046 -8.331 1.00 91.00 164 LYS A N 1
ATOM 1332 C CA . LYS A 1 164 ? 17.723 0.871 -8.979 1.00 91.00 164 LYS A CA 1
ATOM 1333 C C . LYS A 1 164 ? 18.552 0.051 -9.984 1.00 91.00 164 LYS A C 1
ATOM 1335 O O . LYS A 1 164 ? 18.009 -0.745 -10.742 1.00 91.00 164 LYS A O 1
ATOM 1340 N N . ASN A 1 165 ? 19.877 0.197 -9.972 1.00 89.38 165 ASN A N 1
ATOM 1341 C CA . ASN A 1 165 ? 20.793 -0.231 -11.032 1.00 89.38 165 ASN A CA 1
ATOM 1342 C C . ASN A 1 165 ? 21.056 -1.749 -11.070 1.00 89.38 165 ASN A C 1
ATOM 1344 O O . ASN A 1 165 ? 22.152 -2.178 -11.408 1.00 89.38 165 ASN A O 1
ATOM 1348 N N . ILE A 1 166 ? 20.069 -2.583 -10.735 1.00 91.94 166 ILE A N 1
ATOM 1349 C CA . ILE A 1 166 ? 20.189 -4.046 -10.765 1.00 91.94 166 ILE A CA 1
ATOM 1350 C C . ILE A 1 166 ? 20.647 -4.566 -12.134 1.00 91.94 166 ILE A C 1
ATOM 1352 O O . ILE A 1 166 ? 21.415 -5.519 -12.198 1.00 91.94 166 ILE A O 1
ATOM 1356 N N . LEU A 1 167 ? 20.216 -3.931 -13.228 1.00 90.94 167 LEU A N 1
ATOM 1357 C CA . LEU A 1 167 ? 20.601 -4.346 -14.581 1.00 90.94 167 LEU A CA 1
ATOM 1358 C C . LEU A 1 167 ? 22.081 -4.088 -14.897 1.00 90.94 167 LEU A C 1
ATOM 1360 O O . LEU A 1 167 ? 22.603 -4.670 -15.841 1.00 90.94 167 LEU A O 1
ATOM 1364 N N . GLU A 1 168 ? 22.747 -3.232 -14.121 1.00 90.94 168 GLU A N 1
ATOM 1365 C CA . GLU A 1 168 ? 24.182 -2.953 -14.240 1.00 90.94 168 GLU A CA 1
ATOM 1366 C C . GLU A 1 168 ? 25.022 -3.841 -13.305 1.00 90.94 168 GLU A C 1
ATOM 1368 O O . GLU A 1 168 ? 26.247 -3.809 -13.389 1.00 90.94 168 GLU A O 1
ATOM 1373 N N . TYR A 1 169 ? 24.389 -4.646 -12.439 1.00 91.56 169 TYR A N 1
ATOM 1374 C CA . TYR A 1 169 ? 25.094 -5.449 -11.443 1.00 91.56 169 TYR A CA 1
ATOM 1375 C C . TYR A 1 169 ? 25.993 -6.508 -12.096 1.00 91.56 169 TYR A C 1
ATOM 1377 O O . TYR A 1 169 ? 25.511 -7.406 -12.793 1.00 91.56 169 TYR A O 1
ATOM 1385 N N . SER A 1 170 ? 27.299 -6.460 -11.818 1.00 91.19 170 SER A N 1
ATOM 1386 C CA . SER A 1 170 ? 28.298 -7.308 -12.496 1.00 91.19 170 SER A CA 1
ATOM 1387 C C . SER A 1 170 ? 28.049 -8.817 -12.370 1.00 91.19 170 SER A C 1
ATOM 1389 O O . SER A 1 170 ? 28.383 -9.588 -13.270 1.00 91.19 170 SER A O 1
ATOM 1391 N N . GLN A 1 171 ? 27.445 -9.252 -11.261 1.00 92.88 171 GLN A N 1
ATOM 1392 C CA . GLN A 1 171 ? 27.154 -10.657 -10.959 1.00 92.88 171 GLN A CA 1
ATOM 1393 C C . GLN A 1 171 ? 25.656 -10.983 -11.085 1.00 92.88 171 GLN A C 1
ATOM 1395 O O . GLN A 1 171 ? 25.173 -11.941 -10.474 1.00 92.88 171 GLN A O 1
ATOM 1400 N N . LEU A 1 172 ? 24.911 -10.220 -11.898 1.00 93.00 172 LEU A N 1
ATOM 1401 C CA . LEU A 1 172 ? 23.470 -10.396 -12.103 1.00 93.00 172 LEU A CA 1
ATOM 1402 C C . LEU A 1 172 ? 23.056 -11.836 -12.451 1.00 93.00 172 LEU A C 1
ATOM 1404 O O . LEU A 1 172 ? 22.154 -12.340 -11.783 1.00 93.00 172 LEU A O 1
ATOM 1408 N N . PRO A 1 173 ? 23.712 -12.563 -13.380 1.00 93.19 173 PRO A N 1
ATOM 1409 C CA . PRO A 1 173 ? 23.320 -13.943 -13.678 1.00 93.19 173 PRO A CA 1
ATOM 1410 C C . PRO A 1 173 ? 23.406 -14.875 -12.460 1.00 93.19 173 PRO A C 1
ATOM 1412 O O . PRO A 1 173 ? 22.542 -15.728 -12.259 1.00 93.19 173 PRO A O 1
ATOM 1415 N N . ALA A 1 174 ? 24.426 -14.693 -11.615 1.00 94.00 174 ALA A N 1
ATOM 1416 C CA . ALA A 1 174 ? 24.586 -15.485 -10.400 1.00 94.00 174 ALA A CA 1
ATOM 1417 C C . ALA A 1 174 ? 23.508 -15.137 -9.361 1.00 94.00 174 ALA A C 1
ATOM 1419 O O . ALA A 1 174 ? 22.957 -16.035 -8.728 1.00 94.00 174 ALA A O 1
ATOM 1420 N N . LEU A 1 175 ? 23.162 -13.853 -9.237 1.00 94.19 175 LEU A N 1
ATOM 1421 C CA . LEU A 1 175 ? 22.092 -13.382 -8.359 1.00 94.19 175 LEU A CA 1
ATOM 1422 C C . LEU A 1 175 ? 20.719 -13.913 -8.776 1.00 94.19 175 LEU A C 1
ATOM 1424 O O . LEU A 1 175 ? 19.989 -14.417 -7.924 1.00 94.19 175 LEU A O 1
ATOM 1428 N N . LEU A 1 176 ? 20.379 -13.855 -10.066 1.00 94.19 176 LEU A N 1
ATOM 1429 C CA . LEU A 1 176 ? 19.116 -14.394 -10.581 1.00 94.19 176 LEU A CA 1
ATOM 1430 C C . LEU A 1 176 ? 19.002 -15.902 -10.302 1.00 94.19 176 LEU A C 1
ATOM 1432 O O . LEU A 1 176 ? 17.970 -16.358 -9.815 1.00 94.19 176 LEU A O 1
ATOM 1436 N N . ASN A 1 177 ? 20.085 -16.662 -10.493 1.00 93.06 177 ASN A N 1
ATOM 1437 C CA . ASN A 1 177 ? 20.123 -18.093 -10.172 1.00 93.06 177 ASN A CA 1
ATOM 1438 C C . ASN A 1 177 ? 19.999 -18.397 -8.664 1.00 93.06 177 ASN A C 1
ATOM 1440 O O . ASN A 1 177 ? 19.539 -19.469 -8.274 1.00 93.06 177 ASN A O 1
ATOM 1444 N N . SER A 1 178 ? 20.427 -17.489 -7.789 1.00 93.12 178 SER A N 1
ATOM 1445 C CA . SER A 1 178 ? 20.198 -17.640 -6.349 1.00 93.12 178 SER A CA 1
ATOM 1446 C C . SER A 1 178 ? 18.759 -17.301 -5.967 1.00 93.12 178 SER A C 1
ATOM 1448 O O . SER A 1 178 ? 18.151 -18.017 -5.172 1.00 93.12 178 SER A O 1
ATOM 1450 N N . LEU A 1 179 ? 18.188 -16.253 -6.563 1.00 93.06 179 LEU A N 1
ATOM 1451 C CA . LEU A 1 179 ? 16.813 -15.819 -6.314 1.00 93.06 179 LEU A CA 1
ATOM 1452 C C . LEU A 1 179 ? 15.765 -16.796 -6.851 1.00 93.06 179 LEU A C 1
ATOM 1454 O O . LEU A 1 179 ? 14.700 -16.915 -6.242 1.00 93.06 179 LEU A O 1
ATOM 1458 N N . SER A 1 180 ? 16.059 -17.535 -7.924 1.00 91.31 180 SER A N 1
ATOM 1459 C CA . SER A 1 180 ? 15.161 -18.572 -8.458 1.00 91.31 180 SER A CA 1
ATOM 1460 C C . SER A 1 180 ? 14.872 -19.690 -7.446 1.00 91.31 180 SER A C 1
ATOM 1462 O O . SER A 1 180 ? 13.846 -20.359 -7.530 1.00 91.31 180 SER A O 1
ATOM 1464 N N . LYS A 1 181 ? 15.725 -19.853 -6.425 1.00 89.88 181 LYS A N 1
ATOM 1465 C CA . LYS A 1 181 ? 15.533 -20.806 -5.317 1.00 89.88 181 LYS A CA 1
ATOM 1466 C C . LYS A 1 181 ? 14.561 -20.315 -4.243 1.00 89.88 181 LYS A C 1
ATOM 1468 O O . LYS A 1 181 ? 14.332 -21.034 -3.275 1.00 89.88 181 LYS A O 1
ATOM 1473 N N . THR A 1 182 ? 14.052 -19.088 -4.355 1.00 90.56 182 THR A N 1
ATOM 1474 C CA . THR A 1 182 ? 13.075 -18.516 -3.419 1.00 90.56 182 THR A CA 1
ATOM 1475 C C . THR A 1 182 ? 11.668 -18.585 -4.002 1.00 90.56 182 THR A C 1
ATOM 1477 O O . THR A 1 182 ? 11.472 -18.415 -5.206 1.00 90.56 182 THR A O 1
ATOM 1480 N N . ASN A 1 183 ? 10.668 -18.781 -3.140 1.00 88.69 183 ASN A N 1
ATOM 1481 C CA . ASN A 1 183 ? 9.262 -18.864 -3.554 1.00 88.69 183 ASN A CA 1
ATOM 1482 C C . ASN A 1 183 ? 8.573 -17.493 -3.662 1.00 88.69 183 ASN A C 1
ATOM 1484 O O . ASN A 1 183 ? 7.463 -17.399 -4.187 1.00 88.69 183 ASN A O 1
ATOM 1488 N N . GLY A 1 184 ? 9.205 -16.438 -3.143 1.00 90.50 184 GLY A N 1
ATOM 1489 C CA . GLY A 1 184 ? 8.662 -15.085 -3.165 1.00 90.50 184 GLY A CA 1
ATOM 1490 C C . GLY A 1 184 ? 8.500 -14.542 -4.584 1.00 90.50 184 GLY A C 1
ATOM 1491 O O . GLY A 1 184 ? 9.216 -14.925 -5.512 1.00 90.50 184 GLY A O 1
ATOM 1492 N N . LYS A 1 185 ? 7.561 -13.612 -4.754 1.00 94.94 185 LYS A N 1
ATOM 1493 C CA . LYS A 1 185 ? 7.435 -12.815 -5.977 1.00 94.94 185 LYS A CA 1
ATOM 1494 C C . LYS A 1 185 ? 8.665 -11.929 -6.118 1.00 94.94 185 LYS A C 1
ATOM 1496 O O . LYS A 1 185 ? 9.066 -11.292 -5.146 1.00 94.94 185 LYS A O 1
ATOM 1501 N N . LYS A 1 186 ? 9.221 -11.850 -7.326 1.00 96.38 186 LYS A N 1
ATOM 1502 C CA . LYS A 1 186 ? 10.360 -10.980 -7.623 1.00 96.38 186 LYS A CA 1
ATOM 1503 C C . LYS A 1 186 ? 9.904 -9.789 -8.453 1.00 96.38 186 LYS A C 1
ATOM 1505 O O . LYS A 1 186 ? 9.264 -9.956 -9.497 1.00 96.38 186 LYS A O 1
ATOM 1510 N N . ILE A 1 187 ? 10.213 -8.592 -7.969 1.00 97.50 187 ILE A N 1
ATOM 1511 C CA . ILE A 1 187 ? 9.825 -7.340 -8.618 1.00 97.50 187 ILE A CA 1
ATOM 1512 C C . ILE A 1 187 ? 11.075 -6.511 -8.878 1.00 97.50 187 ILE A C 1
ATOM 1514 O O . ILE A 1 187 ? 11.831 -6.209 -7.960 1.00 97.50 187 ILE A O 1
ATOM 1518 N N . ILE A 1 188 ? 11.303 -6.127 -10.127 1.00 96.81 188 ILE A N 1
ATOM 1519 C CA . ILE A 1 188 ? 12.347 -5.176 -10.495 1.00 96.81 188 ILE A CA 1
ATOM 1520 C C . ILE A 1 188 ? 11.735 -3.779 -10.459 1.00 96.81 188 ILE A C 1
ATOM 1522 O O . ILE A 1 188 ? 10.822 -3.474 -11.227 1.00 96.81 188 ILE A O 1
ATOM 1526 N N . ILE A 1 189 ? 12.232 -2.937 -9.557 1.00 96.44 189 ILE A N 1
ATOM 1527 C CA . ILE A 1 189 ? 11.737 -1.577 -9.343 1.00 96.44 189 ILE A CA 1
ATOM 1528 C C . ILE A 1 189 ? 12.741 -0.586 -9.914 1.00 96.44 189 ILE A C 1
ATOM 1530 O O . ILE A 1 189 ? 13.870 -0.479 -9.429 1.00 96.44 189 ILE A O 1
ATOM 1534 N N . ASN A 1 190 ? 12.322 0.165 -10.929 1.00 93.75 190 ASN A N 1
ATOM 1535 C CA . ASN A 1 190 ? 13.208 1.082 -11.630 1.00 93.75 190 ASN A CA 1
ATOM 1536 C C . ASN A 1 190 ? 12.526 2.363 -12.084 1.00 93.75 190 ASN A C 1
ATOM 1538 O O . ASN A 1 190 ? 11.315 2.408 -12.289 1.00 93.75 190 ASN A O 1
ATOM 1542 N N . ASN A 1 191 ? 13.331 3.408 -12.270 1.00 92.81 191 ASN A N 1
ATOM 1543 C CA . ASN A 1 191 ? 12.904 4.555 -13.053 1.00 92.81 191 ASN A CA 1
ATOM 1544 C C . ASN A 1 191 ? 13.017 4.195 -14.535 1.00 92.81 191 ASN A C 1
ATOM 1546 O O . ASN A 1 191 ? 14.024 3.644 -14.972 1.00 92.81 191 ASN A O 1
ATOM 1550 N N . TYR A 1 192 ? 11.995 4.539 -15.309 1.00 93.62 192 TYR A N 1
ATOM 1551 C CA . TYR A 1 192 ? 12.002 4.410 -16.761 1.00 93.62 192 TYR A CA 1
ATOM 1552 C C . TYR A 1 192 ? 13.256 5.035 -17.413 1.00 93.62 192 TYR A C 1
ATOM 1554 O O . TYR A 1 192 ? 13.806 4.474 -18.359 1.00 93.62 192 TYR A O 1
ATOM 1562 N N . GLN A 1 193 ? 13.729 6.170 -16.891 1.00 91.31 193 GLN A N 1
ATOM 1563 C CA . GLN A 1 193 ? 14.886 6.893 -17.429 1.00 91.31 193 GLN A CA 1
ATOM 1564 C C . GLN A 1 193 ? 16.210 6.142 -17.235 1.00 91.31 193 GLN A C 1
ATOM 1566 O O . GLN A 1 193 ? 17.118 6.308 -18.044 1.00 91.31 193 GLN A O 1
ATOM 1571 N N . ASP A 1 194 ? 16.300 5.307 -16.199 1.00 89.12 194 ASP A N 1
ATOM 1572 C CA . ASP A 1 194 ? 17.519 4.570 -15.846 1.00 89.12 194 ASP A CA 1
ATOM 1573 C C . ASP A 1 194 ? 17.583 3.188 -16.521 1.00 89.12 194 ASP A C 1
ATOM 1575 O O . ASP A 1 194 ? 18.600 2.498 -16.458 1.00 89.12 194 ASP A O 1
ATOM 1579 N N . LEU A 1 195 ? 16.499 2.756 -17.170 1.00 90.62 195 LEU A N 1
ATOM 1580 C CA . LEU A 1 195 ? 16.444 1.470 -17.856 1.00 90.62 195 LEU A CA 1
ATOM 1581 C C . LEU A 1 195 ? 17.063 1.558 -19.245 1.00 90.62 195 LEU A C 1
ATOM 1583 O O . LEU A 1 195 ? 16.477 2.156 -20.140 1.00 90.62 195 LEU A O 1
ATOM 1587 N N . ASP A 1 196 ? 18.192 0.887 -19.453 1.00 89.44 196 ASP A N 1
ATOM 1588 C CA . ASP A 1 196 ? 18.787 0.713 -20.778 1.00 89.44 196 ASP A CA 1
ATOM 1589 C C . ASP A 1 196 ? 18.286 -0.568 -21.468 1.00 89.44 196 ASP A C 1
ATOM 1591 O O . ASP A 1 196 ? 18.228 -1.648 -20.870 1.00 89.44 196 ASP A O 1
ATOM 1595 N N . ILE A 1 197 ? 17.948 -0.452 -22.756 1.00 87.88 197 ILE A N 1
ATOM 1596 C CA . ILE A 1 197 ? 17.409 -1.566 -23.544 1.00 87.88 197 ILE A CA 1
ATOM 1597 C C . ILE A 1 197 ? 18.438 -2.684 -23.754 1.00 87.88 197 ILE A C 1
ATOM 1599 O O . ILE A 1 197 ? 18.070 -3.857 -23.752 1.00 87.88 197 ILE A O 1
ATOM 1603 N N . ASN A 1 198 ? 19.724 -2.353 -23.899 1.00 89.38 198 ASN A N 1
ATOM 1604 C CA . ASN A 1 198 ? 20.767 -3.353 -24.114 1.00 89.38 198 ASN A CA 1
ATOM 1605 C C . ASN A 1 198 ? 21.010 -4.134 -22.828 1.00 89.38 198 ASN A C 1
ATOM 1607 O O . ASN A 1 198 ? 21.055 -5.361 -22.866 1.00 89.38 198 ASN A O 1
ATOM 1611 N N . ASN A 1 199 ? 21.080 -3.444 -21.687 1.00 89.81 199 ASN A N 1
ATOM 1612 C CA . ASN A 1 199 ? 21.202 -4.100 -20.386 1.00 89.81 199 ASN A CA 1
ATOM 1613 C C . ASN A 1 199 ? 20.023 -5.047 -20.130 1.00 89.81 199 ASN A C 1
ATOM 1615 O O . ASN A 1 199 ? 20.226 -6.181 -19.703 1.00 89.81 199 ASN A O 1
ATOM 1619 N N . LEU A 1 200 ? 18.796 -4.631 -20.461 1.00 89.06 200 LEU A N 1
ATOM 1620 C CA . LEU A 1 200 ? 17.607 -5.475 -20.323 1.00 89.06 200 LEU A CA 1
ATOM 1621 C C . LEU A 1 200 ? 17.675 -6.742 -21.195 1.00 89.06 200 LEU A C 1
ATOM 1623 O O . LEU A 1 200 ? 17.311 -7.826 -20.735 1.00 89.06 200 LEU A O 1
ATOM 1627 N N . LEU A 1 201 ? 18.152 -6.620 -22.438 1.00 87.56 201 LEU A N 1
ATOM 1628 C CA . LEU A 1 201 ? 18.320 -7.753 -23.354 1.00 87.56 201 LEU A CA 1
ATOM 1629 C C . LEU A 1 201 ? 19.441 -8.705 -22.907 1.00 87.56 201 LEU A C 1
ATOM 1631 O O . LEU A 1 201 ? 19.299 -9.916 -23.050 1.00 87.56 201 LEU A O 1
ATOM 1635 N N . LEU A 1 202 ? 20.530 -8.175 -22.343 1.00 87.81 202 LEU A N 1
ATOM 1636 C CA . LEU A 1 202 ? 21.667 -8.960 -21.847 1.00 87.81 202 LEU A CA 1
ATOM 1637 C C . LEU A 1 202 ? 21.381 -9.652 -20.507 1.00 87.81 202 LEU A C 1
ATOM 1639 O O . LEU A 1 202 ? 21.953 -10.704 -20.227 1.00 87.81 202 LEU A O 1
ATOM 1643 N N . ALA A 1 203 ? 20.495 -9.083 -19.687 1.00 86.38 203 ALA A N 1
ATOM 1644 C CA . ALA A 1 203 ? 20.222 -9.552 -18.331 1.00 86.38 203 ALA A CA 1
ATOM 1645 C C . ALA A 1 203 ? 19.579 -10.949 -18.258 1.00 86.38 203 ALA A C 1
ATOM 1647 O O . ALA A 1 203 ? 19.592 -11.554 -17.188 1.00 86.38 203 ALA A O 1
ATOM 1648 N N . ASN A 1 204 ? 19.019 -11.470 -19.361 1.00 86.06 204 ASN A N 1
ATOM 1649 C CA . ASN A 1 204 ? 18.357 -12.783 -19.422 1.00 86.06 204 ASN A CA 1
ATOM 1650 C C . ASN A 1 204 ? 17.329 -13.016 -18.295 1.00 86.06 204 ASN A C 1
ATOM 1652 O O . ASN A 1 204 ? 17.200 -14.118 -17.769 1.00 86.06 204 ASN A O 1
ATOM 1656 N N . ILE A 1 205 ? 16.577 -11.975 -17.931 1.00 92.31 205 ILE A N 1
ATOM 1657 C CA . ILE A 1 205 ? 15.562 -12.052 -16.875 1.00 92.31 205 ILE A CA 1
ATOM 1658 C C . ILE A 1 205 ? 14.402 -12.946 -17.333 1.00 92.31 205 ILE A C 1
ATOM 1660 O O . ILE A 1 205 ? 13.873 -12.784 -18.443 1.00 92.31 205 ILE A O 1
ATOM 1664 N N . GLU A 1 206 ? 14.012 -13.882 -16.470 1.00 91.56 206 GLU A N 1
ATOM 1665 C CA . GLU A 1 206 ? 12.895 -14.803 -16.689 1.00 91.56 206 GLU A CA 1
ATOM 1666 C C . GLU A 1 206 ? 11.538 -14.084 -16.640 1.00 91.56 206 GLU A C 1
ATOM 1668 O O . GLU A 1 206 ? 11.395 -13.017 -16.044 1.00 91.56 206 GLU A O 1
ATOM 1673 N N . GLU A 1 207 ? 10.517 -14.666 -17.269 1.00 90.81 207 GLU A N 1
ATOM 1674 C CA . GLU A 1 207 ? 9.164 -14.084 -17.348 1.00 90.81 207 GLU A CA 1
ATOM 1675 C C . GLU A 1 207 ? 8.407 -14.113 -16.009 1.00 90.81 207 GLU A C 1
ATOM 1677 O O . GLU A 1 207 ? 7.395 -13.429 -15.854 1.00 90.81 207 GLU A O 1
ATOM 1682 N N . GLU A 1 208 ? 8.895 -14.874 -15.019 1.00 92.00 208 GLU A N 1
ATOM 1683 C CA . GLU A 1 208 ? 8.324 -14.882 -13.666 1.00 92.00 208 GLU A CA 1
ATOM 1684 C C . GLU A 1 208 ? 8.549 -13.565 -12.910 1.00 92.00 208 GLU A C 1
ATOM 1686 O O . GLU A 1 208 ? 7.795 -13.241 -11.986 1.00 92.00 208 GLU A O 1
ATOM 1691 N N . TYR A 1 209 ? 9.558 -12.791 -13.317 1.00 95.81 209 TYR A N 1
ATOM 1692 C CA . TYR A 1 209 ? 9.821 -11.473 -12.762 1.00 95.81 209 TYR A CA 1
ATOM 1693 C C . TYR A 1 209 ? 8.765 -10.479 -13.240 1.00 95.81 209 TYR A C 1
ATOM 1695 O O . TYR A 1 209 ? 8.317 -10.481 -14.388 1.00 95.81 209 TYR A O 1
ATOM 1703 N N . SER A 1 210 ? 8.396 -9.577 -12.341 1.00 96.62 210 SER A N 1
ATOM 1704 C CA . SER A 1 210 ? 7.537 -8.437 -12.653 1.00 96.62 210 SER A CA 1
ATOM 1705 C C . SER A 1 210 ? 8.323 -7.138 -12.559 1.00 96.62 210 SER A C 1
ATOM 1707 O O . SER A 1 210 ? 9.356 -7.077 -11.898 1.00 96.62 210 SER A O 1
ATOM 1709 N N . PHE A 1 211 ? 7.839 -6.098 -13.226 1.00 97.00 211 PHE A N 1
ATOM 1710 C CA . PHE A 1 211 ? 8.462 -4.782 -13.223 1.00 97.00 211 PHE A CA 1
ATOM 1711 C C . PHE A 1 211 ? 7.521 -3.752 -12.613 1.00 97.00 211 PHE A C 1
ATOM 1713 O O . PHE A 1 211 ? 6.345 -3.704 -12.967 1.00 97.00 211 PHE A O 1
ATOM 1720 N N . LEU A 1 212 ? 8.056 -2.901 -11.744 1.00 97.25 212 LEU A N 1
ATOM 1721 C CA . LEU A 1 212 ? 7.415 -1.668 -11.305 1.00 97.25 212 LEU A CA 1
ATOM 1722 C C . LEU A 1 212 ? 8.233 -0.494 -11.841 1.00 97.25 212 LEU A C 1
ATOM 1724 O O . LEU A 1 212 ? 9.364 -0.262 -11.408 1.00 97.25 212 LEU A O 1
ATOM 1728 N N . ILE A 1 213 ? 7.664 0.223 -12.806 1.00 96.69 213 ILE A N 1
ATOM 1729 C CA . ILE A 1 213 ? 8.344 1.293 -13.531 1.00 96.69 213 ILE A CA 1
ATOM 1730 C C . ILE A 1 213 ? 7.804 2.641 -13.084 1.00 96.69 213 ILE A C 1
ATOM 1732 O O . ILE A 1 213 ? 6.659 2.991 -13.364 1.00 96.69 213 ILE A O 1
ATOM 1736 N N . SER A 1 214 ? 8.653 3.409 -12.414 1.00 96.00 214 SER A N 1
ATOM 1737 C CA . SER A 1 214 ? 8.388 4.799 -12.066 1.00 96.00 214 SER A CA 1
ATOM 1738 C C . SER A 1 214 ? 8.651 5.692 -13.276 1.00 96.00 214 SER A C 1
ATOM 1740 O O . SER A 1 214 ? 9.726 5.631 -13.879 1.00 96.00 214 SER A O 1
ATOM 1742 N N . VAL A 1 215 ? 7.670 6.512 -13.643 1.00 96.81 215 VAL A N 1
ATOM 1743 C CA . VAL A 1 215 ? 7.716 7.392 -14.813 1.00 96.81 215 VAL A CA 1
ATOM 1744 C C . VAL A 1 215 ? 7.542 8.828 -14.353 1.00 96.81 215 VAL A C 1
ATOM 1746 O O . VAL A 1 215 ? 6.493 9.195 -13.829 1.00 96.81 215 VAL A O 1
ATOM 1749 N N . LYS A 1 216 ? 8.574 9.643 -14.576 1.00 94.62 216 LYS A N 1
ATOM 1750 C CA . LYS A 1 216 ? 8.531 11.088 -14.358 1.00 94.62 216 LYS A CA 1
ATOM 1751 C C . LYS A 1 216 ? 8.421 11.825 -15.693 1.00 94.62 216 LYS A C 1
ATOM 1753 O O . LYS A 1 216 ? 9.147 11.497 -16.634 1.00 94.62 216 LYS A O 1
ATOM 1758 N N . PHE A 1 217 ? 7.547 12.828 -15.743 1.00 93.12 217 PHE A N 1
ATOM 1759 C CA . PHE A 1 217 ? 7.364 13.698 -16.902 1.00 93.12 217 PHE A CA 1
ATOM 1760 C C . PHE A 1 217 ? 8.343 14.888 -16.910 1.00 93.12 217 PHE A C 1
ATOM 1762 O O . PHE A 1 217 ? 8.785 15.330 -15.844 1.00 93.12 217 PHE A O 1
ATOM 1769 N N . PRO A 1 218 ? 8.693 15.420 -18.099 1.00 94.19 218 PRO A N 1
ATOM 1770 C CA . PRO A 1 218 ? 8.328 14.917 -19.429 1.00 94.19 218 PRO A CA 1
ATOM 1771 C C . PRO A 1 218 ? 9.113 13.650 -19.806 1.00 94.19 218 PRO A C 1
ATOM 1773 O O . PRO A 1 218 ? 10.278 13.495 -19.432 1.00 94.19 218 PRO A O 1
ATOM 1776 N N . ILE A 1 219 ? 8.502 12.750 -20.584 1.00 95.25 219 ILE A N 1
ATOM 1777 C CA . ILE A 1 219 ? 9.196 11.539 -21.041 1.00 95.25 219 ILE A CA 1
ATOM 1778 C C . ILE A 1 219 ? 10.045 11.794 -22.293 1.00 95.25 219 ILE A C 1
ATOM 1780 O O . ILE A 1 219 ? 9.682 12.544 -23.202 1.00 95.25 219 ILE A O 1
ATOM 1784 N N . ASN A 1 220 ? 11.170 11.086 -22.405 1.00 95.69 220 ASN A N 1
ATOM 1785 C CA . ASN A 1 220 ? 11.885 10.973 -23.673 1.00 95.69 220 ASN A CA 1
ATOM 1786 C C . ASN A 1 220 ? 11.131 10.001 -24.597 1.00 95.69 220 ASN A C 1
ATOM 1788 O O . ASN A 1 220 ? 11.198 8.792 -24.400 1.00 95.69 220 ASN A O 1
ATOM 1792 N N . LYS A 1 221 ? 10.435 10.511 -25.619 1.00 93.44 221 LYS A N 1
ATOM 1793 C CA . LYS A 1 221 ? 9.622 9.681 -26.530 1.00 93.44 221 LYS A CA 1
ATOM 1794 C C . LYS A 1 221 ? 10.430 8.638 -27.308 1.00 93.44 221 LYS A C 1
ATOM 1796 O O . LYS A 1 221 ? 9.914 7.557 -27.562 1.00 93.44 221 LYS A O 1
ATOM 1801 N N . TYR A 1 222 ? 11.676 8.937 -27.684 1.00 93.88 222 TYR A N 1
ATOM 1802 C CA . TYR A 1 222 ? 12.512 7.978 -28.415 1.00 93.88 222 TYR A CA 1
ATOM 1803 C C . TYR A 1 222 ? 12.820 6.756 -27.548 1.00 93.88 222 TYR A C 1
ATOM 1805 O O . TYR A 1 222 ? 12.591 5.626 -27.971 1.00 93.88 222 TYR A O 1
ATOM 1813 N N . HIS A 1 223 ? 13.265 7.005 -26.315 1.00 94.56 223 HIS A N 1
ATOM 1814 C CA . HIS A 1 223 ? 13.564 5.953 -25.345 1.00 94.56 223 HIS A CA 1
ATOM 1815 C C . HIS A 1 223 ? 12.308 5.163 -24.937 1.00 94.56 223 HIS A C 1
ATOM 1817 O O . HIS A 1 223 ? 12.351 3.953 -24.739 1.00 94.56 223 HIS A O 1
ATOM 1823 N N . TRP A 1 224 ? 11.146 5.818 -24.909 1.00 95.44 224 TRP A N 1
ATOM 1824 C CA . TRP A 1 224 ? 9.892 5.184 -24.506 1.00 95.44 224 TRP A CA 1
ATOM 1825 C C . TRP A 1 224 ? 9.431 4.204 -25.576 1.00 95.44 224 TRP A C 1
ATOM 1827 O O . TRP A 1 224 ? 9.114 3.049 -25.293 1.00 95.44 224 TRP A O 1
ATOM 1837 N N . ASN A 1 225 ? 9.448 4.669 -26.825 1.00 93.88 225 ASN A N 1
ATOM 1838 C CA . ASN A 1 225 ? 9.011 3.894 -27.975 1.00 93.88 225 ASN A CA 1
ATOM 1839 C C . ASN A 1 225 ? 9.910 2.673 -28.229 1.00 93.88 225 ASN A C 1
ATOM 1841 O O . ASN A 1 225 ? 9.430 1.690 -28.788 1.00 93.88 225 ASN A O 1
ATOM 1845 N N . SER A 1 226 ? 11.189 2.714 -27.835 1.00 92.25 226 SER A N 1
ATOM 1846 C CA . SER A 1 226 ? 12.086 1.557 -27.937 1.00 92.25 226 SER A CA 1
ATOM 1847 C C . SER A 1 226 ? 11.917 0.577 -26.771 1.00 92.25 226 SER A C 1
ATOM 1849 O O . SER A 1 226 ? 11.882 -0.631 -26.995 1.00 92.25 226 SER A O 1
ATOM 1851 N N . LEU A 1 227 ? 11.798 1.075 -25.537 1.00 93.75 227 LEU A N 1
ATOM 1852 C CA . LEU A 1 227 ? 11.831 0.249 -24.329 1.00 93.75 227 LEU A CA 1
ATOM 1853 C C . LEU A 1 227 ? 10.483 -0.408 -23.996 1.00 93.75 227 LEU A C 1
ATOM 1855 O O . LEU A 1 227 ? 10.427 -1.596 -23.670 1.00 93.75 227 LEU A O 1
ATOM 1859 N N . ILE A 1 228 ? 9.388 0.354 -24.042 1.00 94.25 228 ILE A N 1
ATOM 1860 C CA . ILE A 1 228 ? 8.104 -0.078 -23.472 1.00 94.25 228 ILE A CA 1
ATOM 1861 C C . ILE A 1 228 ? 7.454 -1.244 -24.231 1.00 94.25 228 ILE A C 1
ATOM 1863 O O . ILE A 1 228 ? 7.002 -2.177 -23.562 1.00 94.25 228 ILE A O 1
ATOM 1867 N N . PRO A 1 229 ? 7.438 -1.282 -25.580 1.00 93.94 229 PRO A N 1
ATOM 1868 C CA . PRO A 1 229 ? 6.926 -2.445 -26.305 1.00 93.94 229 PRO A CA 1
ATOM 1869 C C . PRO A 1 229 ? 7.645 -3.745 -25.935 1.00 93.94 229 PRO A C 1
ATOM 1871 O O . PRO A 1 229 ? 6.998 -4.776 -25.766 1.00 93.94 229 PRO A O 1
ATOM 1874 N N . LEU A 1 230 ? 8.971 -3.690 -25.763 1.00 92.00 230 LEU A N 1
ATOM 1875 C CA . LEU A 1 230 ? 9.770 -4.846 -25.364 1.00 92.00 230 LEU A CA 1
ATOM 1876 C C . LEU A 1 230 ? 9.382 -5.317 -23.958 1.00 92.00 230 LEU A C 1
ATOM 1878 O O . LEU A 1 230 ? 9.103 -6.501 -23.774 1.00 92.00 230 LEU A O 1
ATOM 1882 N N . LEU A 1 231 ? 9.306 -4.397 -22.989 1.00 93.06 231 LEU A N 1
ATOM 1883 C CA . LEU A 1 231 ? 8.924 -4.724 -21.613 1.00 93.06 231 LEU A CA 1
ATOM 1884 C C . LEU A 1 231 ? 7.542 -5.389 -21.543 1.00 93.06 231 LEU A C 1
ATOM 1886 O O . LEU A 1 231 ? 7.398 -6.459 -20.951 1.00 93.06 231 LEU A O 1
ATOM 1890 N N . LEU A 1 232 ? 6.547 -4.780 -22.193 1.00 94.25 232 LEU A N 1
ATOM 1891 C CA . LEU A 1 232 ? 5.163 -5.264 -22.202 1.00 94.25 232 LEU A CA 1
ATOM 1892 C C . LEU A 1 232 ? 4.985 -6.589 -22.952 1.00 94.25 232 LEU A C 1
ATOM 1894 O O . LEU A 1 232 ? 4.051 -7.329 -22.659 1.00 94.25 232 LEU A O 1
ATOM 1898 N N . SER A 1 233 ? 5.862 -6.899 -23.911 1.00 92.25 233 SER A N 1
ATOM 1899 C CA . SER A 1 233 ? 5.783 -8.149 -24.677 1.00 92.25 233 SER A CA 1
ATOM 1900 C C . SER A 1 233 ? 6.179 -9.391 -23.878 1.00 92.25 233 SER A C 1
ATOM 1902 O O . SER A 1 233 ? 5.788 -10.494 -24.255 1.00 92.25 233 SER A O 1
ATOM 1904 N N . LYS A 1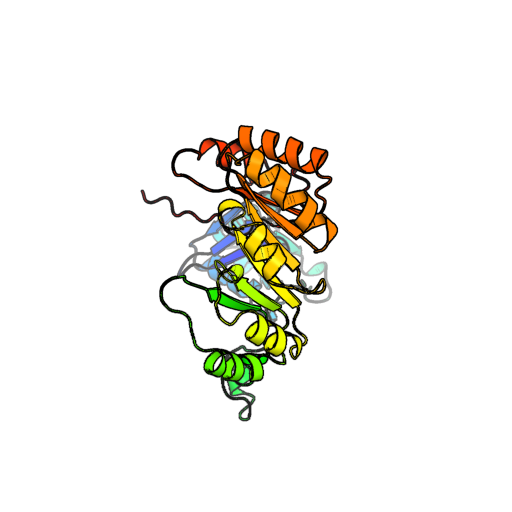 234 ? 6.953 -9.218 -22.798 1.00 92.12 234 LYS A N 1
ATOM 1905 C CA . LYS A 1 234 ? 7.598 -10.326 -22.085 1.00 92.12 234 LYS A CA 1
ATOM 1906 C C . LYS A 1 234 ? 7.263 -10.387 -20.596 1.00 92.12 234 LYS A C 1
ATOM 1908 O O . LYS A 1 234 ? 7.157 -11.479 -20.050 1.00 92.12 234 LYS A O 1
ATOM 1913 N N . TRP A 1 235 ? 7.091 -9.247 -19.928 1.00 95.12 235 TRP A N 1
ATOM 1914 C CA . TRP A 1 235 ? 6.917 -9.216 -18.476 1.00 95.12 235 TRP A CA 1
ATOM 1915 C C . TRP A 1 235 ? 5.607 -8.571 -18.051 1.00 95.12 235 TRP A C 1
ATOM 1917 O O . TRP A 1 235 ? 5.018 -7.745 -18.746 1.00 95.12 235 TRP A O 1
ATOM 1927 N N . LYS A 1 236 ? 5.174 -8.914 -16.836 1.00 95.81 236 LYS A N 1
ATOM 1928 C CA . LYS A 1 236 ? 4.111 -8.176 -16.154 1.00 95.81 236 LYS A CA 1
ATOM 1929 C C . LYS A 1 236 ? 4.682 -6.857 -15.658 1.00 95.81 236 LYS A C 1
ATOM 1931 O O . LYS A 1 236 ? 5.551 -6.855 -14.788 1.00 95.81 236 LYS A O 1
ATOM 1936 N N . VAL A 1 237 ? 4.178 -5.752 -16.195 1.00 97.06 237 VAL A N 1
ATOM 1937 C CA . VAL A 1 237 ? 4.644 -4.406 -15.857 1.00 97.06 237 VAL A CA 1
ATOM 1938 C C . VAL A 1 237 ? 3.536 -3.637 -15.151 1.00 97.06 237 VAL A C 1
ATOM 1940 O O . VAL A 1 237 ? 2.391 -3.635 -15.598 1.00 97.06 237 VAL A O 1
ATOM 1943 N N . GLN A 1 238 ? 3.884 -2.986 -14.048 1.00 97.50 238 GLN A N 1
ATOM 1944 C CA . GLN A 1 238 ? 3.084 -1.965 -13.391 1.00 97.50 238 GLN A CA 1
ATOM 1945 C C . GLN A 1 238 ? 3.765 -0.613 -13.585 1.00 97.50 238 GLN A C 1
ATOM 1947 O O . GLN A 1 238 ? 4.956 -0.479 -13.307 1.00 97.50 238 GLN A O 1
ATOM 1952 N N . PHE A 1 239 ? 3.018 0.393 -14.025 1.00 97.75 239 PHE A N 1
ATOM 1953 C CA . PHE A 1 239 ? 3.532 1.758 -14.141 1.00 97.75 239 PHE A CA 1
ATOM 1954 C C . PHE A 1 239 ? 3.106 2.612 -12.949 1.00 97.75 239 PHE A C 1
ATOM 1956 O O . PHE A 1 239 ? 1.948 2.601 -12.543 1.00 97.75 239 PHE A O 1
ATOM 1963 N N . GLU A 1 240 ? 4.035 3.383 -12.399 1.00 97.38 240 GLU A N 1
ATOM 1964 C CA . GLU A 1 240 ? 3.767 4.448 -11.437 1.00 97.38 240 GLU A CA 1
ATOM 1965 C C . GLU A 1 240 ? 4.068 5.786 -12.115 1.00 97.38 240 GLU A C 1
ATOM 1967 O O . GLU A 1 240 ? 5.227 6.172 -12.255 1.00 97.38 240 GLU A O 1
ATOM 1972 N N . PHE A 1 241 ? 3.025 6.486 -12.559 1.00 96.81 241 PHE A N 1
ATOM 1973 C CA . PHE A 1 241 ? 3.165 7.792 -13.198 1.00 96.81 241 PHE A CA 1
ATOM 1974 C C . PHE A 1 241 ? 3.192 8.895 -12.141 1.00 96.81 241 PHE A C 1
ATOM 1976 O O . PHE A 1 241 ? 2.240 9.045 -11.375 1.00 96.81 241 PHE A O 1
ATOM 1983 N N . GLN A 1 242 ? 4.280 9.661 -12.097 1.00 94.81 242 GLN A N 1
ATOM 1984 C CA . GLN A 1 242 ? 4.444 10.797 -11.193 1.00 94.81 242 GLN A CA 1
ATOM 1985 C C . GLN A 1 242 ? 3.768 12.034 -11.777 1.00 94.81 242 GLN A C 1
ATOM 1987 O O . GLN A 1 242 ? 4.179 12.507 -12.832 1.00 94.81 242 GLN A O 1
ATOM 1992 N N . ILE A 1 243 ? 2.742 12.539 -11.092 1.00 93.94 243 ILE A N 1
ATOM 1993 C CA . ILE A 1 243 ? 1.893 13.635 -11.572 1.00 93.94 243 ILE A CA 1
ATOM 1994 C C . ILE A 1 243 ? 2.190 14.890 -10.760 1.00 93.94 243 ILE A C 1
ATOM 1996 O O . ILE A 1 243 ? 1.953 14.916 -9.551 1.00 93.94 243 ILE A O 1
ATOM 2000 N N . GLU A 1 244 ? 2.702 15.928 -11.410 1.00 92.00 244 GLU A N 1
ATOM 2001 C CA . GLU A 1 244 ? 2.950 17.228 -10.784 1.00 92.00 244 GLU A CA 1
ATOM 2002 C C . GLU A 1 244 ? 1.905 18.277 -11.215 1.00 92.00 244 GLU A C 1
ATOM 2004 O O . GLU A 1 244 ? 1.693 19.252 -10.491 1.00 92.00 244 GLU A O 1
ATOM 2009 N N . LYS A 1 245 ? 1.232 18.079 -12.357 1.00 90.69 245 LYS A N 1
ATOM 2010 C CA . LYS A 1 245 ? 0.272 19.026 -12.957 1.00 90.69 245 LYS A CA 1
ATOM 2011 C C . LYS A 1 245 ? -0.763 18.333 -13.856 1.00 90.69 245 LYS A C 1
ATOM 2013 O O . LYS A 1 245 ? -0.644 17.148 -14.159 1.00 90.69 245 LYS A O 1
ATOM 2018 N N . GLU A 1 246 ? -1.778 19.072 -14.302 1.00 89.00 246 GLU A N 1
ATOM 2019 C CA . GLU A 1 246 ? -2.874 18.539 -15.130 1.00 89.00 246 GLU A CA 1
ATOM 2020 C C . GLU A 1 246 ? -2.409 18.077 -16.520 1.00 89.00 246 GLU A C 1
ATOM 2022 O O . GLU A 1 246 ? -2.899 17.074 -17.042 1.00 89.00 246 GLU A O 1
ATOM 2027 N N . GLU A 1 247 ? -1.412 18.742 -17.110 1.00 91.88 247 GLU A N 1
ATOM 2028 C CA . GLU A 1 247 ? -0.866 18.336 -18.408 1.00 91.88 247 GLU A CA 1
ATOM 2029 C C . GLU A 1 247 ? -0.262 16.925 -18.365 1.00 91.88 247 GLU A C 1
ATOM 2031 O O . GLU A 1 247 ? -0.356 16.191 -19.351 1.00 91.88 247 GLU A O 1
ATOM 2036 N N . ASP A 1 248 ? 0.288 16.515 -17.217 1.00 92.81 248 ASP A N 1
ATOM 2037 C CA . ASP A 1 248 ? 0.843 15.172 -17.033 1.00 92.81 248 ASP A CA 1
ATOM 2038 C C . ASP A 1 248 ? -0.265 14.108 -17.118 1.00 92.81 248 ASP A C 1
ATOM 2040 O O . ASP A 1 248 ? -0.048 13.042 -17.687 1.00 92.81 248 ASP A O 1
ATOM 2044 N N . LEU A 1 249 ? -1.479 14.396 -16.621 1.00 90.31 249 LEU A N 1
ATOM 2045 C CA . LEU A 1 249 ? -2.627 13.482 -16.731 1.00 90.31 249 LEU A CA 1
ATOM 2046 C C . LEU A 1 249 ? -3.005 13.244 -18.195 1.00 90.31 249 LEU A C 1
ATOM 2048 O O . LEU A 1 249 ? -3.229 12.106 -18.605 1.00 90.31 249 LEU A O 1
ATOM 2052 N N . THR A 1 250 ? -3.004 14.313 -18.996 1.00 92.00 250 THR A N 1
ATOM 2053 C CA . THR A 1 250 ? -3.271 14.219 -20.437 1.00 92.00 250 THR A CA 1
ATOM 2054 C C . THR A 1 250 ? -2.205 13.376 -21.139 1.00 92.00 250 THR A C 1
ATOM 2056 O O . THR A 1 250 ? -2.520 12.583 -22.029 1.00 92.00 250 THR A O 1
ATOM 2059 N N . GLU A 1 251 ? -0.936 13.517 -20.746 1.00 94.81 251 GLU A N 1
ATOM 2060 C CA . GLU A 1 251 ? 0.151 12.706 -21.296 1.00 94.81 251 GLU A CA 1
ATOM 2061 C C . GLU A 1 251 ? 0.026 11.230 -20.882 1.00 94.81 251 GLU A C 1
ATOM 2063 O O . GLU A 1 251 ? 0.178 10.348 -21.731 1.00 94.81 251 GLU A O 1
ATOM 2068 N N . VAL A 1 252 ? -0.340 10.941 -19.627 1.00 94.94 252 VAL A N 1
ATOM 2069 C CA . VAL A 1 252 ? -0.634 9.570 -19.176 1.00 94.94 252 VAL A CA 1
ATOM 2070 C C . VAL A 1 252 ? -1.751 8.947 -20.004 1.00 94.94 252 VAL A C 1
ATOM 2072 O O . VAL A 1 252 ? -1.569 7.835 -20.496 1.00 94.94 252 VAL A O 1
ATOM 2075 N N . ASP A 1 253 ? -2.867 9.647 -20.215 1.00 93.81 253 ASP A N 1
ATOM 2076 C CA . ASP A 1 253 ? -3.988 9.128 -21.004 1.00 93.81 253 ASP A CA 1
ATOM 2077 C C . ASP A 1 253 ? -3.554 8.769 -22.430 1.00 93.81 253 ASP A C 1
ATOM 2079 O O . ASP A 1 253 ? -3.940 7.727 -22.969 1.00 93.81 253 ASP A O 1
ATOM 2083 N N . GLN A 1 254 ? -2.705 9.591 -23.051 1.00 95.06 254 GLN A N 1
ATOM 2084 C CA . GLN A 1 254 ? -2.146 9.281 -24.367 1.00 95.06 254 GLN A CA 1
ATOM 2085 C C . GLN A 1 254 ? -1.281 8.017 -24.328 1.00 95.06 254 GLN A C 1
ATOM 2087 O O . GLN A 1 254 ? -1.434 7.146 -25.186 1.00 95.06 254 GLN A O 1
ATOM 2092 N N . LEU A 1 255 ? -0.384 7.886 -23.348 1.00 95.81 255 LEU A N 1
ATOM 2093 C CA . LEU A 1 255 ? 0.493 6.719 -23.221 1.00 95.81 255 LEU A CA 1
ATOM 2094 C C . LEU A 1 255 ? -0.296 5.439 -22.931 1.00 95.81 255 LEU A C 1
ATOM 2096 O O . LEU A 1 255 ? -0.090 4.428 -23.602 1.00 95.81 255 LEU A O 1
ATOM 2100 N N . VAL A 1 256 ? -1.233 5.491 -21.987 1.00 95.00 256 VAL A N 1
ATOM 2101 C CA . VAL A 1 256 ? -2.085 4.363 -21.602 1.00 95.00 256 VAL A CA 1
ATOM 2102 C C . VAL A 1 256 ? -2.885 3.857 -22.795 1.00 95.00 256 VAL A C 1
ATOM 2104 O O . VAL A 1 256 ? -2.879 2.656 -23.065 1.00 95.00 256 VAL A O 1
ATOM 2107 N N . ASN A 1 257 ? -3.503 4.758 -23.560 1.00 94.75 257 ASN A N 1
ATOM 2108 C CA . ASN A 1 257 ? -4.286 4.379 -24.733 1.00 94.75 257 ASN A CA 1
ATOM 2109 C C . ASN A 1 257 ? -3.407 3.845 -25.875 1.00 94.75 257 ASN A C 1
ATOM 2111 O O . ASN A 1 257 ? -3.727 2.813 -26.467 1.00 94.75 257 ASN A O 1
ATOM 2115 N N . ASN A 1 258 ? -2.283 4.508 -26.165 1.00 95.94 258 ASN A N 1
ATOM 2116 C CA . ASN A 1 258 ? -1.401 4.127 -27.272 1.00 95.94 258 ASN A CA 1
ATOM 2117 C C . ASN A 1 258 ? -0.725 2.768 -27.045 1.00 95.94 258 ASN A C 1
ATOM 2119 O O . ASN A 1 258 ? -0.573 1.994 -27.988 1.00 95.94 258 ASN A O 1
ATOM 2123 N N . TYR A 1 259 ? -0.341 2.472 -25.801 1.00 95.50 259 TYR A N 1
ATOM 2124 C CA . TYR A 1 259 ? 0.373 1.245 -25.435 1.00 95.50 259 TYR A CA 1
ATOM 2125 C C . TYR A 1 259 ? -0.520 0.186 -24.780 1.00 95.50 259 TYR A C 1
ATOM 2127 O O . TYR A 1 259 ? -0.030 -0.891 -24.449 1.00 95.50 259 TYR A O 1
ATOM 2135 N N . ARG A 1 260 ? -1.822 0.467 -24.620 1.00 93.62 260 ARG A N 1
ATOM 2136 C CA . ARG A 1 260 ? -2.805 -0.400 -23.943 1.00 93.62 260 ARG A CA 1
ATOM 2137 C C . ARG A 1 260 ? -2.332 -0.823 -22.548 1.00 93.62 260 ARG A C 1
ATOM 2139 O O . ARG A 1 260 ? -2.354 -2.000 -22.200 1.00 93.62 260 ARG A O 1
ATOM 2146 N N . ILE A 1 261 ? -1.858 0.143 -21.765 1.00 94.56 261 ILE A N 1
ATOM 2147 C CA . ILE A 1 261 ? -1.337 -0.106 -20.418 1.00 94.56 261 ILE A CA 1
ATOM 2148 C C . ILE A 1 261 ? -2.513 -0.347 -19.471 1.00 94.56 261 ILE A C 1
ATOM 2150 O O . ILE A 1 261 ? -3.261 0.571 -19.155 1.00 94.56 261 ILE A O 1
ATOM 2154 N N . GLU A 1 262 ? -2.666 -1.578 -18.991 1.00 90.31 262 GLU A N 1
ATOM 2155 C CA . GLU A 1 262 ? -3.770 -1.931 -18.088 1.00 90.31 262 GLU A CA 1
ATOM 2156 C C . GLU A 1 262 ? -3.423 -1.728 -16.608 1.00 90.31 262 GLU A C 1
ATOM 2158 O O . GLU A 1 262 ? -4.287 -1.372 -15.808 1.00 90.31 262 GLU A O 1
ATOM 2163 N N . ASN A 1 263 ? -2.163 -1.955 -16.228 1.00 94.38 263 ASN A N 1
ATOM 2164 C CA . ASN A 1 263 ? -1.728 -1.928 -14.836 1.00 94.38 263 ASN A CA 1
ATOM 2165 C C . ASN A 1 263 ? -0.883 -0.681 -14.553 1.00 94.38 263 ASN A C 1
ATOM 2167 O O . ASN A 1 263 ? 0.326 -0.660 -14.798 1.00 94.38 263 ASN A O 1
ATOM 2171 N N . TYR A 1 264 ? -1.522 0.368 -14.042 1.00 96.25 264 TYR A N 1
ATOM 2172 C CA . TYR A 1 264 ? -0.842 1.597 -13.656 1.00 96.25 264 TYR A CA 1
ATOM 2173 C C . TYR A 1 264 ? -1.479 2.256 -12.432 1.00 96.25 264 TYR A C 1
ATOM 2175 O O . TYR A 1 264 ? -2.638 2.012 -12.099 1.00 96.25 264 TYR A O 1
ATOM 2183 N N . GLN A 1 265 ? -0.705 3.117 -11.780 1.00 93.88 265 GLN A N 1
ATOM 2184 C CA . GLN A 1 265 ? -1.160 4.005 -10.721 1.00 93.88 265 GLN A CA 1
ATOM 2185 C C . GLN A 1 265 ? -0.672 5.429 -10.974 1.00 93.88 265 GLN A C 1
ATOM 2187 O O . GLN A 1 265 ? 0.430 5.646 -11.484 1.00 93.88 265 GLN A O 1
ATOM 2192 N N . LEU A 1 266 ? -1.505 6.396 -10.598 1.00 93.12 266 LEU A N 1
ATOM 2193 C CA . LEU A 1 266 ? -1.157 7.811 -10.605 1.00 93.12 266 LEU A CA 1
ATOM 2194 C C . LEU A 1 266 ? -0.650 8.187 -9.217 1.00 93.12 266 LEU A C 1
ATOM 2196 O O . LEU A 1 266 ? -1.349 7.984 -8.223 1.00 93.12 266 LEU A O 1
ATOM 2200 N N . LYS A 1 267 ? 0.555 8.745 -9.151 1.00 91.38 267 LYS A N 1
ATOM 2201 C CA . LYS A 1 267 ? 1.187 9.189 -7.914 1.00 91.38 267 LYS A CA 1
ATOM 2202 C C . LYS A 1 267 ? 1.436 10.691 -7.975 1.00 91.38 267 LYS A C 1
ATOM 2204 O O . LYS A 1 267 ? 2.403 11.122 -8.599 1.00 91.38 267 LYS A O 1
ATOM 2209 N N . PRO A 1 268 ? 0.592 11.497 -7.326 1.00 90.31 268 PRO A N 1
ATOM 2210 C CA . PRO A 1 268 ? 0.834 12.918 -7.189 1.00 90.31 268 PRO A CA 1
ATOM 2211 C C . PRO A 1 268 ? 2.147 13.192 -6.461 1.00 90.31 268 PRO A C 1
ATOM 2213 O O . PRO A 1 268 ? 2.398 12.617 -5.400 1.00 90.31 268 PRO A O 1
ATOM 2216 N N . ILE A 1 269 ? 2.965 14.087 -7.007 1.00 90.44 269 ILE A N 1
ATOM 2217 C CA . ILE A 1 269 ? 4.216 14.534 -6.397 1.00 90.44 269 ILE A CA 1
ATOM 2218 C C . ILE A 1 269 ? 4.090 16.017 -6.073 1.00 90.44 269 ILE A C 1
ATOM 2220 O O . ILE A 1 269 ? 3.848 16.846 -6.947 1.00 90.44 269 ILE A O 1
ATOM 2224 N N . TYR A 1 270 ? 4.235 16.350 -4.792 1.00 87.69 270 TYR A N 1
ATOM 2225 C CA . TYR A 1 270 ? 4.254 17.737 -4.352 1.00 87.69 270 TYR A CA 1
ATOM 2226 C C . TYR A 1 270 ? 5.625 18.341 -4.6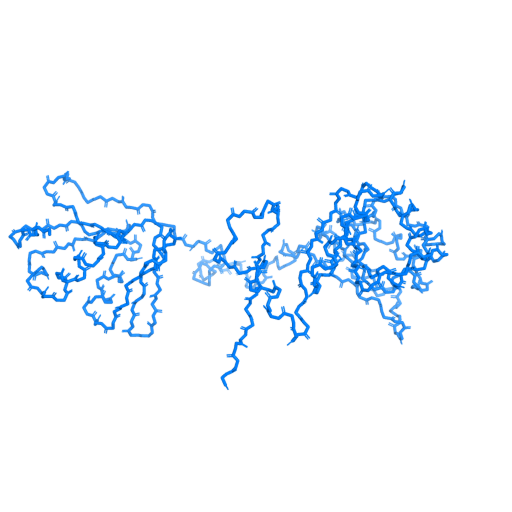50 1.00 87.69 270 TYR A C 1
ATOM 2228 O O . TYR A 1 270 ? 6.641 17.812 -4.198 1.00 87.69 270 TYR A O 1
ATOM 2236 N N . ASN A 1 271 ? 5.650 19.442 -5.397 1.00 86.75 271 ASN A N 1
ATOM 2237 C CA . ASN A 1 271 ? 6.884 20.116 -5.810 1.00 86.75 271 ASN A CA 1
ATOM 2238 C C . ASN A 1 271 ? 7.045 21.509 -5.179 1.00 86.75 271 ASN A C 1
ATOM 2240 O O . ASN A 1 271 ? 7.841 22.306 -5.660 1.00 86.75 271 ASN A O 1
ATOM 2244 N N . TYR A 1 272 ? 6.310 21.788 -4.097 1.00 86.88 272 TYR A N 1
ATOM 2245 C CA . TYR A 1 272 ? 6.257 23.077 -3.389 1.00 86.88 272 TYR A CA 1
ATOM 2246 C C . TYR A 1 272 ? 5.543 24.220 -4.125 1.00 86.88 272 TYR A C 1
ATOM 2248 O O . TYR A 1 272 ? 5.221 25.220 -3.489 1.00 86.88 272 TYR A O 1
ATOM 2256 N N . GLU A 1 273 ? 5.222 24.059 -5.409 1.00 88.12 273 GLU A N 1
ATOM 2257 C CA . GLU A 1 273 ? 4.558 25.084 -6.226 1.00 88.12 273 GLU A CA 1
ATOM 2258 C C . GLU A 1 273 ? 3.154 24.654 -6.687 1.00 88.12 273 GLU A C 1
ATOM 2260 O O . GLU A 1 273 ? 2.321 25.490 -7.025 1.00 88.12 273 GLU A O 1
ATOM 2265 N N . ASN A 1 274 ? 2.843 23.356 -6.644 1.00 87.19 274 ASN A N 1
ATOM 2266 C CA . ASN A 1 274 ? 1.603 22.778 -7.167 1.00 87.19 274 ASN A CA 1
ATOM 2267 C C . ASN A 1 274 ? 0.503 22.549 -6.114 1.00 87.19 274 ASN A C 1
ATOM 2269 O O . ASN A 1 274 ? -0.314 21.637 -6.248 1.00 87.19 274 ASN A O 1
ATOM 2273 N N . ILE A 1 275 ? 0.436 23.373 -5.062 1.00 86.25 275 ILE A N 1
ATOM 2274 C CA . ILE A 1 275 ? -0.582 23.209 -4.008 1.00 86.25 275 ILE A CA 1
ATOM 2275 C C . ILE A 1 275 ? -2.016 23.297 -4.550 1.00 86.25 275 ILE A C 1
ATOM 2277 O O . ILE A 1 275 ? -2.901 22.587 -4.071 1.00 86.25 275 ILE A O 1
ATOM 2281 N N . ASP A 1 276 ? -2.247 24.118 -5.575 1.00 85.38 276 ASP A N 1
ATOM 2282 C CA . ASP A 1 276 ? -3.572 24.273 -6.177 1.00 85.38 276 ASP A CA 1
ATOM 2283 C C . ASP A 1 276 ? -4.013 23.004 -6.921 1.00 85.38 276 ASP A C 1
ATOM 2285 O O . ASP A 1 276 ? -5.163 22.589 -6.776 1.00 85.38 276 ASP A O 1
ATOM 2289 N N . PHE A 1 277 ? -3.085 22.294 -7.576 1.00 84.75 277 PHE A N 1
ATOM 2290 C CA . PHE A 1 277 ? -3.345 20.970 -8.153 1.00 84.75 277 PHE A CA 1
ATOM 2291 C C . PHE A 1 277 ? -3.785 19.964 -7.074 1.00 84.75 277 PHE A C 1
ATOM 2293 O O . PHE A 1 277 ? -4.780 19.256 -7.239 1.00 84.75 277 PHE A O 1
ATOM 2300 N N . PHE A 1 278 ? -3.111 19.944 -5.919 1.00 83.00 278 PHE A N 1
ATOM 2301 C CA . PHE A 1 278 ? -3.502 19.076 -4.801 1.00 83.00 278 PHE A CA 1
ATOM 2302 C C . PHE A 1 278 ? -4.868 19.455 -4.214 1.00 83.00 278 PHE A C 1
ATOM 2304 O O . PHE A 1 278 ? -5.682 18.579 -3.906 1.00 83.00 278 PHE A O 1
ATOM 2311 N N . ARG A 1 279 ? -5.156 20.753 -4.076 1.00 79.00 279 ARG A N 1
ATOM 2312 C CA . ARG A 1 279 ? -6.459 21.233 -3.592 1.00 79.00 279 ARG A CA 1
ATOM 2313 C C . ARG A 1 279 ? -7.595 20.818 -4.515 1.00 79.00 279 ARG A C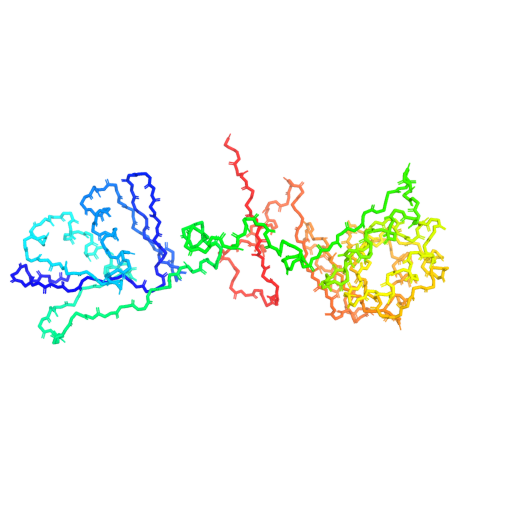 1
ATOM 2315 O O . ARG A 1 279 ? -8.663 20.453 -4.028 1.00 79.00 279 ARG A O 1
ATOM 2322 N N . GLU A 1 280 ? -7.370 20.870 -5.819 1.00 78.62 280 GLU A N 1
ATOM 2323 C CA . GLU A 1 280 ? -8.392 20.560 -6.805 1.00 78.62 280 GLU A CA 1
ATOM 2324 C C . GLU A 1 280 ? -8.639 19.056 -6.961 1.00 78.62 280 GLU A C 1
ATOM 2326 O O . GLU A 1 280 ? -9.799 18.633 -6.956 1.00 78.62 280 GLU A O 1
ATOM 2331 N N . TYR A 1 281 ? -7.573 18.256 -7.038 1.00 72.44 281 TYR A N 1
ATOM 2332 C CA . TYR A 1 281 ? -7.656 16.851 -7.449 1.00 72.44 281 TYR A CA 1
ATOM 2333 C C . TYR A 1 281 ? -7.460 15.833 -6.311 1.00 72.44 281 TYR A C 1
ATOM 2335 O O . TYR A 1 281 ? -7.767 14.654 -6.489 1.00 72.44 281 TYR A O 1
ATOM 2343 N N . ILE A 1 282 ? -6.963 16.248 -5.139 1.00 69.38 282 ILE A N 1
ATOM 2344 C CA . ILE A 1 282 ? -6.579 15.328 -4.045 1.00 69.38 282 ILE A CA 1
ATOM 2345 C C . ILE A 1 282 ? -7.334 15.628 -2.739 1.00 69.38 282 ILE A C 1
ATOM 2347 O O . ILE A 1 282 ? -7.527 14.726 -1.920 1.00 69.38 282 ILE A O 1
ATOM 2351 N N . SER A 1 283 ? -7.838 16.854 -2.553 1.00 57.62 283 SER A N 1
ATOM 2352 C CA . SER A 1 283 ? -8.549 17.257 -1.332 1.00 57.62 283 SER A CA 1
ATOM 2353 C C . SER A 1 283 ? -9.790 16.388 -1.026 1.00 57.62 283 SER A C 1
ATOM 2355 O O . SER A 1 283 ? -10.612 16.146 -1.920 1.00 57.62 283 SER A O 1
ATOM 2357 N N . PRO A 1 284 ? -10.006 15.980 0.246 1.00 49.84 284 PRO A N 1
ATOM 2358 C CA . PRO A 1 284 ? -11.156 15.171 0.667 1.00 49.84 284 PRO A CA 1
ATOM 2359 C C . PRO A 1 284 ? -12.523 15.773 0.312 1.00 49.84 284 PRO A C 1
ATOM 2361 O O . PRO A 1 284 ? -13.484 15.034 0.124 1.00 49.84 284 PRO A O 1
ATOM 2364 N N . GLN A 1 285 ? -12.622 17.102 0.183 1.00 46.97 285 GLN A N 1
ATOM 2365 C CA . GLN A 1 285 ? -13.895 17.795 -0.056 1.00 46.97 285 GLN A CA 1
ATOM 2366 C C . GLN A 1 285 ? -14.505 17.508 -1.441 1.00 46.97 285 GLN A C 1
ATOM 2368 O O . GLN A 1 285 ? -15.724 17.559 -1.589 1.00 46.97 285 GLN A O 1
ATOM 2373 N N . LYS A 1 286 ? -13.687 17.171 -2.450 1.00 43.00 286 LYS A N 1
ATOM 2374 C CA . LYS A 1 286 ? -14.151 16.796 -3.804 1.00 43.00 286 LYS A CA 1
ATOM 2375 C C . LYS A 1 286 ? -14.032 15.295 -4.097 1.00 43.00 286 LYS A C 1
ATOM 2377 O O . LYS A 1 286 ? -14.587 14.818 -5.087 1.00 43.00 286 LYS A O 1
ATOM 2382 N N . ASN A 1 287 ? -13.372 14.523 -3.233 1.00 42.88 287 ASN A N 1
ATOM 2383 C CA . ASN A 1 287 ? -13.013 13.124 -3.485 1.00 42.88 287 ASN A CA 1
ATOM 2384 C C . ASN A 1 287 ? -14.153 12.114 -3.223 1.00 42.88 287 ASN A C 1
ATOM 2386 O O . ASN A 1 287 ? -13.969 11.072 -2.600 1.00 42.88 287 ASN A O 1
ATOM 2390 N N . ARG A 1 288 ? -15.353 12.398 -3.747 1.00 40.31 288 ARG A N 1
ATOM 2391 C CA . ARG A 1 288 ? -16.447 11.414 -3.875 1.00 40.31 288 ARG A CA 1
ATOM 2392 C C . ARG A 1 288 ? -16.543 10.779 -5.269 1.00 40.31 288 ARG A C 1
ATOM 2394 O O . ARG A 1 288 ? -17.360 9.882 -5.449 1.00 40.31 288 ARG A O 1
ATOM 2401 N N . ALA A 1 289 ? -15.736 11.204 -6.248 1.00 34.59 289 ALA A N 1
ATOM 2402 C CA . ALA A 1 289 ? -15.960 10.832 -7.651 1.00 34.59 289 ALA A CA 1
ATOM 2403 C C . ALA A 1 289 ? -14.724 10.432 -8.476 1.00 34.59 289 ALA A C 1
ATOM 2405 O O . ALA A 1 289 ? -14.870 10.220 -9.679 1.00 34.59 289 ALA A O 1
ATOM 2406 N N . VAL A 1 290 ? -13.538 10.247 -7.890 1.00 36.44 290 VAL A N 1
ATOM 2407 C CA . VAL A 1 290 ? -12.450 9.590 -8.631 1.00 36.44 290 VAL A CA 1
ATOM 2408 C C . VAL A 1 290 ? -12.567 8.089 -8.395 1.00 36.44 290 VAL A C 1
ATOM 2410 O O . VAL A 1 290 ? -12.248 7.583 -7.322 1.00 36.44 290 VAL A O 1
ATOM 2413 N N . LYS A 1 291 ? -13.072 7.370 -9.405 1.00 35.19 291 LYS A N 1
ATOM 2414 C CA . LYS A 1 291 ? -13.008 5.905 -9.512 1.00 35.19 291 LYS A CA 1
ATOM 2415 C C . LYS A 1 291 ? -11.541 5.457 -9.581 1.00 35.19 291 LYS A C 1
ATOM 2417 O O . LYS A 1 291 ? -11.081 5.011 -10.622 1.00 35.19 291 LYS A O 1
ATOM 2422 N N . ASN A 1 292 ? -10.812 5.549 -8.477 1.00 36.06 292 ASN A N 1
ATOM 2423 C CA . ASN A 1 292 ? -9.512 4.920 -8.324 1.00 36.06 292 ASN A CA 1
ATOM 2424 C C . ASN A 1 292 ? -9.656 3.747 -7.362 1.00 36.06 292 ASN A C 1
ATOM 2426 O O . ASN A 1 292 ? -10.005 3.903 -6.196 1.00 36.06 292 ASN A O 1
ATOM 2430 N N . LYS A 1 293 ? -9.368 2.546 -7.870 1.00 35.75 293 LYS A N 1
ATOM 2431 C CA . LYS A 1 293 ? -9.233 1.303 -7.096 1.00 35.75 293 LYS A CA 1
ATOM 2432 C C . LYS A 1 293 ? -7.961 1.274 -6.224 1.00 35.75 293 LYS A C 1
ATOM 2434 O O . LYS A 1 293 ? -7.512 0.203 -5.835 1.00 35.75 293 LYS A O 1
ATOM 2439 N N . SER A 1 294 ? -7.385 2.421 -5.882 1.00 36.22 294 SER A N 1
ATOM 2440 C CA . SER A 1 294 ? -6.188 2.523 -5.050 1.00 36.22 294 SER A CA 1
ATOM 2441 C C . SER A 1 294 ? -6.399 3.597 -3.990 1.00 36.22 294 SER A C 1
ATOM 2443 O O . SER A 1 294 ? -6.550 4.778 -4.296 1.00 36.22 294 SER A O 1
ATOM 2445 N N . TYR A 1 295 ? -6.443 3.155 -2.737 1.00 34.50 295 TYR A N 1
ATOM 2446 C CA . TYR A 1 295 ? -6.530 4.002 -1.556 1.00 34.50 295 TYR A CA 1
ATOM 2447 C C . TYR A 1 295 ? -5.347 4.980 -1.502 1.00 34.50 295 TYR A C 1
ATOM 2449 O O . TYR A 1 295 ? -4.194 4.556 -1.500 1.00 34.50 295 TYR A O 1
ATOM 2457 N N . PHE A 1 296 ? -5.634 6.278 -1.396 1.00 37.03 296 PHE A N 1
ATOM 2458 C CA . PHE A 1 296 ? -4.660 7.281 -0.973 1.00 37.03 296 PHE A CA 1
ATOM 2459 C C . PHE A 1 296 ? -4.601 7.287 0.558 1.00 37.03 296 PHE A C 1
ATOM 2461 O O . PHE A 1 296 ? -5.475 7.844 1.217 1.00 37.03 296 PHE A O 1
ATOM 2468 N N . TYR A 1 297 ? -3.572 6.661 1.128 1.00 33.62 297 TYR A N 1
ATOM 2469 C CA . TYR A 1 297 ? -3.129 6.938 2.494 1.00 33.62 297 TYR A CA 1
ATOM 2470 C C . TYR A 1 297 ? -1.786 7.671 2.420 1.00 33.62 297 TYR A C 1
ATOM 2472 O O . TYR A 1 297 ? -0.906 7.271 1.663 1.00 33.62 297 TYR A O 1
ATOM 2480 N N . ASN A 1 298 ? -1.647 8.709 3.247 1.00 33.53 298 ASN A N 1
ATOM 2481 C CA . ASN A 1 298 ? -0.465 9.555 3.469 1.00 33.53 298 ASN A CA 1
ATOM 2482 C C . ASN A 1 298 ? -0.318 10.791 2.566 1.00 33.53 298 ASN A C 1
ATOM 2484 O O . ASN A 1 298 ? 0.609 10.907 1.770 1.00 33.53 298 ASN A O 1
ATOM 2488 N N . CYS A 1 299 ? -1.151 11.799 2.825 1.00 28.94 299 CYS A N 1
ATOM 2489 C CA . CYS A 1 299 ? -0.758 13.199 2.656 1.00 28.94 299 CYS A CA 1
ATOM 2490 C C . CYS A 1 299 ? -0.943 13.927 3.997 1.00 28.94 299 CYS A C 1
ATOM 2492 O O . CYS A 1 299 ? -1.916 14.644 4.193 1.00 28.94 299 CYS A O 1
ATOM 2494 N N . TYR A 1 300 ? -0.022 13.712 4.941 1.00 30.75 300 TYR A N 1
ATOM 2495 C CA . TYR A 1 300 ? 0.153 14.607 6.088 1.00 30.75 300 TYR A CA 1
ATOM 2496 C C . TYR A 1 300 ? 1.441 15.400 5.870 1.00 30.75 300 TYR A C 1
ATOM 2498 O O . TYR A 1 300 ? 2.514 15.007 6.322 1.00 30.75 300 TYR A O 1
ATOM 2506 N N . GLY A 1 301 ? 1.336 16.505 5.135 1.00 29.84 301 GLY A N 1
ATOM 2507 C CA . GLY A 1 301 ? 2.310 17.585 5.229 1.00 29.84 301 GLY A CA 1
ATOM 2508 C C . GLY A 1 301 ? 1.958 18.419 6.455 1.00 29.84 301 GLY A C 1
ATOM 2509 O O . GLY A 1 301 ? 0.831 18.897 6.565 1.00 29.84 301 GLY A O 1
ATOM 2510 N N . LYS A 1 302 ? 2.887 18.556 7.405 1.00 26.86 302 LYS A N 1
ATOM 2511 C CA . LYS A 1 302 ? 2.784 19.589 8.439 1.00 26.86 302 LYS A CA 1
ATOM 2512 C C . LYS A 1 302 ? 2.831 20.947 7.739 1.00 26.86 302 LYS A C 1
ATOM 2514 O O . LYS A 1 302 ? 3.843 21.266 7.123 1.00 26.86 302 LYS A O 1
ATOM 2519 N N . GLU A 1 303 ? 1.774 21.738 7.865 1.00 30.92 303 GLU A N 1
ATOM 2520 C CA . GLU A 1 303 ? 1.898 23.186 7.721 1.00 30.92 303 GLU A CA 1
ATOM 2521 C C . GLU A 1 303 ? 2.680 23.688 8.944 1.00 30.92 303 GLU A C 1
ATOM 2523 O O . GLU A 1 303 ? 2.192 23.634 10.076 1.00 30.92 303 GLU A O 1
ATOM 2528 N N . GLU A 1 304 ? 3.932 24.095 8.743 1.00 31.69 304 GLU A N 1
ATOM 2529 C CA . GLU A 1 304 ? 4.622 24.937 9.719 1.00 31.69 304 GLU A CA 1
ATOM 2530 C C . GLU A 1 304 ? 4.095 26.370 9.561 1.00 31.69 304 GLU A C 1
ATOM 2532 O O . GLU A 1 304 ? 3.984 26.877 8.445 1.00 31.69 304 GLU A O 1
ATOM 2537 N N . LYS A 1 305 ? 3.683 26.958 10.690 1.00 37.66 305 LYS A N 1
ATOM 2538 C CA . LYS A 1 305 ? 3.159 28.325 10.801 1.00 37.66 305 LYS A CA 1
ATOM 2539 C C . LYS A 1 305 ? 4.251 29.372 10.635 1.00 37.66 305 LYS A C 1
ATOM 2541 O O . LYS A 1 305 ? 5.360 29.131 11.160 1.00 37.66 305 LYS A O 1
#

Radius of gyration: 28.57 Å; chains: 1; bounding box: 68×49×68 Å